Protein AF-A0A4C1Z1R2-F1 (afdb_monomer)

Nearest PDB structures (foldseek):
  5f5p-assembly1_A  TM=2.395E-01  e=1.644E+00  Homo sapiens
  5f4y-assembly1_A  TM=2.851E-01  e=2.915E+00  Homo sapiens

Radius of gyration: 26.13 Å; Cα contacts (8 Å, |Δi|>4): 127; chains: 1; bounding box: 68×62×60 Å

Solvent-accessible surface area (backbone atoms only — not comparable to full-atom values): 12259 Å² total; per-residue (Å²): 123,76,66,58,58,55,48,53,52,49,51,51,51,50,60,54,62,51,59,84,41,54,60,65,66,45,48,54,57,50,48,67,57,48,48,61,52,46,51,50,42,50,52,52,36,74,70,48,86,48,69,65,62,30,53,51,36,50,52,51,52,57,45,65,62,34,41,64,41,44,38,49,49,49,49,50,47,58,51,51,52,53,52,49,53,51,52,55,51,66,70,37,89,87,56,46,73,70,58,48,57,55,52,60,62,70,66,48,56,76,70,52,48,71,70,42,44,67,58,41,49,52,54,29,42,55,51,24,60,75,68,76,32,70,72,59,76,68,63,69,74,61,56,78,61,45,48,54,12,90,89,70,68,42,80,41,51,70,90,76,56,83,80,45,84,88,82,44,80,63,54,53,26,92,84,77,67,45,71,83,47,57,87,81,43,66,88,45,92,82,44,84,77,77,75,81,76,78,80,82,79,78,80,134

Organism: Eumeta variegata (NCBI:txid151549)

Foldseek 3Di:
DVVVVVVVVVVVVVVVVVPVCPLVVCLVVVCVVVVVVLVVLVVCLVPDPDPVSVVVSVVVNVVCLALVVLLVVLLVCVLVVLVVVLVVVCPDPPDDPVVNVVSVVVNPSVPVCVVCSVVSLVSSVVSCVVVVRDNDDDCVVVQVPQPQQLQARDSHHVVPDPDDPPPDFAQQAPQPSDGDDHVVCVPPPRDDDDDPDPPPDDDD

Mean predicted aligned error: 17.76 Å

pLDDT: mean 71.55, std 14.78, range [31.84, 92.88]

Structure (mmCIF, N/CA/C/O backbone):
data_AF-A0A4C1Z1R2-F1
#
_entry.id   AF-A0A4C1Z1R2-F1
#
loop_
_atom_site.group_PDB
_atom_site.id
_atom_site.type_symbol
_atom_site.label_atom_id
_atom_site.label_alt_id
_atom_site.label_comp_id
_atom_site.label_asym_id
_atom_site.label_entity_id
_atom_site.label_seq_id
_atom_site.pdbx_PDB_ins_code
_atom_site.Cartn_x
_atom_site.Cartn_y
_atom_site.Cartn_z
_atom_site.occupancy
_atom_site.B_iso_or_equiv
_atom_site.auth_seq_id
_atom_site.auth_comp_id
_atom_site.auth_asym_id
_atom_site.auth_atom_id
_atom_site.pdbx_PDB_model_num
ATOM 1 N N . MET A 1 1 ? 32.643 -13.400 -23.578 1.00 44.59 1 MET A N 1
ATOM 2 C CA . MET A 1 1 ? 31.828 -12.291 -23.024 1.00 44.59 1 MET A CA 1
ATOM 3 C C . MET A 1 1 ? 30.316 -12.556 -22.999 1.00 44.59 1 MET A C 1
ATOM 5 O O . MET A 1 1 ? 29.668 -12.077 -22.084 1.00 44.59 1 MET A O 1
ATOM 9 N N . GLY A 1 2 ? 29.726 -13.335 -23.919 1.00 40.53 2 GLY A N 1
ATOM 10 C CA . GLY A 1 2 ? 28.270 -13.602 -23.919 1.00 40.53 2 GLY A CA 1
ATOM 11 C C . GLY A 1 2 ? 27.737 -14.602 -22.872 1.00 40.53 2 GLY A C 1
ATOM 12 O O . GLY A 1 2 ? 26.530 -14.657 -22.644 1.00 40.53 2 GLY A O 1
ATOM 13 N N . SER A 1 3 ? 28.602 -15.385 -22.216 1.00 43.28 3 SER A N 1
ATOM 14 C CA . SER A 1 3 ? 28.212 -16.384 -21.203 1.00 43.28 3 SER A CA 1
ATOM 15 C C . SER A 1 3 ? 27.851 -15.768 -19.845 1.00 43.28 3 SER A C 1
ATOM 17 O O . SER A 1 3 ? 26.962 -16.268 -19.158 1.00 43.28 3 SER A O 1
ATOM 19 N N . ASP A 1 4 ? 28.487 -14.651 -19.490 1.00 47.81 4 ASP A N 1
ATOM 20 C CA . ASP A 1 4 ? 28.352 -13.996 -18.183 1.00 47.81 4 ASP A CA 1
ATOM 21 C C . ASP A 1 4 ? 27.034 -13.202 -18.064 1.00 47.81 4 ASP A C 1
ATOM 23 O O . ASP A 1 4 ? 26.335 -13.217 -17.052 1.00 47.81 4 ASP A O 1
ATOM 27 N N . ILE A 1 5 ? 26.583 -12.629 -19.183 1.00 46.47 5 ILE A N 1
ATOM 28 C CA . ILE A 1 5 ? 25.302 -11.915 -19.294 1.00 46.47 5 ILE A CA 1
ATOM 29 C C . ILE A 1 5 ? 24.115 -12.888 -19.164 1.00 46.47 5 ILE A C 1
ATOM 31 O O . ILE A 1 5 ? 23.111 -12.584 -18.516 1.00 46.47 5 ILE A O 1
ATOM 35 N N . GLN A 1 6 ? 24.232 -14.098 -19.725 1.00 42.25 6 GLN A N 1
ATOM 36 C CA . GLN A 1 6 ? 23.257 -15.181 -19.535 1.00 42.25 6 GLN A CA 1
ATOM 37 C C . GLN A 1 6 ? 23.215 -15.650 -18.071 1.00 42.25 6 GLN A C 1
ATOM 39 O O . GLN A 1 6 ? 22.130 -15.922 -17.553 1.00 42.25 6 GLN A O 1
ATOM 44 N N . ALA A 1 7 ? 24.362 -15.696 -17.386 1.00 44.66 7 ALA A N 1
ATOM 45 C CA . ALA A 1 7 ? 24.451 -16.056 -15.973 1.00 44.66 7 ALA A CA 1
ATOM 46 C C . ALA A 1 7 ? 23.798 -15.001 -15.067 1.00 44.66 7 ALA A C 1
ATOM 48 O O . ALA A 1 7 ? 22.981 -15.353 -14.215 1.00 44.66 7 ALA A O 1
ATOM 49 N N . HIS A 1 8 ? 24.047 -13.712 -15.310 1.00 48.91 8 HIS A N 1
ATOM 50 C CA . HIS A 1 8 ? 23.430 -12.620 -14.551 1.00 48.91 8 HIS A CA 1
ATOM 51 C C . HIS A 1 8 ? 21.905 -12.588 -14.725 1.00 48.91 8 HIS A C 1
ATOM 53 O O . HIS A 1 8 ? 21.148 -12.481 -13.757 1.00 48.91 8 HIS A O 1
ATOM 59 N N . ARG A 1 9 ? 21.429 -12.808 -15.955 1.00 42.06 9 ARG A N 1
ATOM 60 C CA . ARG A 1 9 ? 19.998 -12.911 -16.262 1.00 42.06 9 ARG A CA 1
ATOM 61 C C . ARG A 1 9 ? 19.360 -14.132 -15.589 1.00 42.06 9 ARG A C 1
ATOM 63 O O . ARG A 1 9 ? 18.257 -14.020 -15.065 1.00 42.06 9 ARG A O 1
ATOM 70 N N . ARG A 1 10 ? 20.065 -15.269 -15.513 1.00 41.09 10 ARG A N 1
ATOM 71 C CA . ARG A 1 10 ? 19.634 -16.460 -14.753 1.00 41.09 10 ARG A CA 1
ATOM 72 C C . ARG A 1 10 ? 19.636 -16.233 -13.242 1.00 41.09 10 ARG A C 1
ATOM 74 O O . ARG A 1 10 ? 18.756 -16.764 -12.580 1.00 41.09 10 ARG A O 1
ATOM 81 N N . ILE A 1 11 ? 20.568 -15.458 -12.688 1.00 52.97 11 ILE A N 1
ATOM 82 C CA . ILE A 1 11 ? 20.603 -15.108 -11.256 1.00 52.97 11 ILE A CA 1
ATOM 83 C C . ILE A 1 11 ? 19.429 -14.196 -10.900 1.00 52.97 11 ILE A C 1
ATOM 85 O O . ILE A 1 11 ? 18.767 -14.419 -9.889 1.00 52.97 11 ILE A O 1
ATOM 89 N N . ILE A 1 12 ? 19.120 -13.220 -11.754 1.00 46.75 12 ILE A N 1
ATOM 90 C CA . ILE A 1 12 ? 17.938 -12.368 -11.606 1.00 46.75 12 ILE A CA 1
ATOM 91 C C . ILE A 1 12 ? 16.677 -13.228 -11.706 1.00 46.75 12 ILE A C 1
ATOM 93 O O . ILE A 1 12 ? 15.859 -13.195 -10.797 1.00 46.75 12 ILE A O 1
ATOM 97 N N . VAL A 1 13 ? 16.557 -14.089 -12.721 1.00 44.97 13 VAL A N 1
ATOM 98 C CA . VAL A 1 13 ? 15.407 -14.998 -12.875 1.00 44.97 13 VAL A CA 1
ATOM 99 C C . VAL A 1 13 ? 15.298 -16.007 -11.720 1.00 44.97 13 VAL A C 1
ATOM 101 O O . VAL A 1 13 ? 14.190 -16.303 -11.297 1.00 44.97 13 VAL A O 1
ATOM 104 N N . LYS A 1 14 ? 16.407 -16.481 -11.133 1.00 42.62 14 LYS A N 1
ATOM 105 C CA . LYS A 1 14 ? 16.413 -17.337 -9.929 1.00 42.62 14 LYS A CA 1
ATOM 106 C C . LYS A 1 14 ? 16.042 -16.569 -8.654 1.00 42.62 14 LYS A C 1
ATOM 108 O O . LYS A 1 14 ? 15.317 -17.107 -7.824 1.00 42.62 14 LYS A O 1
ATOM 113 N N . LYS A 1 15 ? 16.455 -15.302 -8.513 1.00 49.47 15 LYS A N 1
ATOM 114 C CA . LYS A 1 15 ? 15.948 -14.391 -7.467 1.00 49.47 15 LYS A CA 1
ATOM 115 C C . LYS A 1 15 ? 14.456 -14.092 -7.658 1.00 49.47 15 LYS A C 1
ATOM 117 O O . LYS A 1 15 ? 13.739 -13.996 -6.674 1.00 49.47 15 LYS A O 1
ATOM 122 N N . PHE A 1 16 ? 13.981 -14.035 -8.903 1.00 38.88 16 PHE A N 1
ATOM 123 C CA . PHE A 1 16 ? 12.559 -13.969 -9.250 1.00 38.88 16 PHE A CA 1
ATOM 124 C C . PHE A 1 16 ? 11.828 -15.297 -9.006 1.00 38.88 16 PHE A C 1
ATOM 126 O O . PHE A 1 16 ? 10.671 -15.257 -8.623 1.00 38.88 16 PHE A O 1
ATOM 133 N N . ALA A 1 17 ? 12.470 -16.460 -9.163 1.00 37.72 17 ALA A N 1
ATOM 134 C CA . ALA A 1 17 ? 11.911 -17.774 -8.818 1.00 37.72 17 ALA A CA 1
ATOM 135 C C . ALA A 1 17 ? 11.834 -18.001 -7.296 1.00 37.72 17 ALA A C 1
ATOM 137 O O . ALA A 1 17 ? 11.016 -18.789 -6.831 1.00 37.72 17 ALA A O 1
ATOM 138 N N . LYS A 1 18 ? 12.555 -17.193 -6.503 1.00 41.75 18 LYS A N 1
ATOM 139 C CA . LYS A 1 18 ? 12.276 -16.949 -5.074 1.00 41.75 18 LYS A CA 1
ATOM 140 C C . LYS A 1 18 ? 10.963 -16.157 -4.858 1.00 41.75 18 LYS A C 1
ATOM 142 O O . LYS A 1 18 ? 10.746 -15.565 -3.812 1.00 41.75 18 LYS A O 1
ATOM 147 N N . LEU A 1 19 ? 10.057 -16.188 -5.841 1.00 39.88 19 LEU A N 1
ATOM 148 C CA . LEU A 1 19 ? 8.623 -15.905 -5.740 1.00 39.88 19 LEU A CA 1
ATOM 149 C C . LEU A 1 19 ? 7.912 -16.789 -4.704 1.00 39.88 19 LEU A C 1
ATOM 151 O O . LEU A 1 19 ? 6.821 -16.433 -4.278 1.00 39.88 19 LEU A O 1
ATOM 155 N N . ALA A 1 20 ? 8.527 -17.902 -4.287 1.00 31.84 20 ALA A N 1
ATOM 156 C CA . ALA A 1 20 ? 8.054 -18.735 -3.181 1.00 31.84 20 ALA A CA 1
ATOM 157 C C . ALA A 1 20 ? 8.095 -18.021 -1.810 1.00 31.84 20 ALA A C 1
ATOM 159 O O . ALA A 1 20 ? 7.413 -18.447 -0.890 1.00 31.84 20 ALA A O 1
ATOM 160 N N . GLY A 1 21 ? 8.853 -16.922 -1.673 1.00 45.00 21 GLY A N 1
ATOM 161 C CA . GLY A 1 21 ? 9.018 -16.173 -0.419 1.00 45.00 21 GLY A CA 1
ATOM 162 C C . GLY A 1 21 ? 8.326 -14.809 -0.393 1.00 45.00 21 GLY A C 1
ATOM 163 O O . GLY A 1 21 ? 8.751 -13.938 0.359 1.00 45.00 21 GLY A O 1
ATOM 164 N N . ARG A 1 22 ? 7.311 -14.563 -1.236 1.00 54.0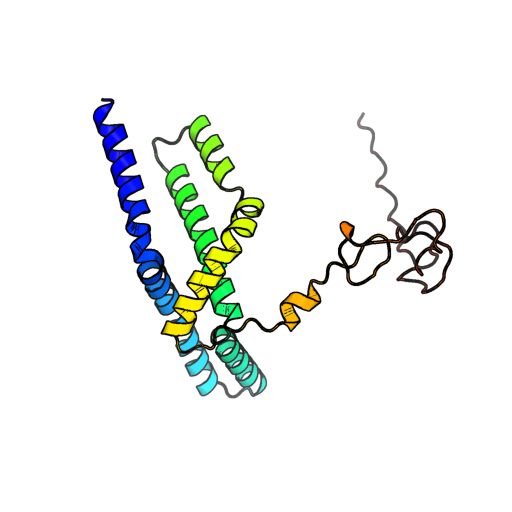0 22 ARG A N 1
ATOM 165 C CA . ARG A 1 22 ? 6.594 -13.272 -1.231 1.00 54.00 22 ARG A CA 1
ATOM 166 C C . ARG A 1 22 ? 5.938 -12.977 0.116 1.00 54.00 22 ARG A C 1
ATOM 168 O O . ARG A 1 22 ? 5.979 -11.836 0.546 1.00 54.00 22 ARG A O 1
ATOM 175 N N . VAL A 1 23 ? 5.410 -13.996 0.791 1.00 50.16 23 VAL A N 1
ATOM 176 C CA . VAL A 1 23 ? 4.837 -13.862 2.135 1.00 50.16 23 VAL A CA 1
ATOM 177 C C . VAL A 1 23 ? 5.934 -13.491 3.130 1.00 50.16 23 VAL A C 1
ATOM 179 O O . VAL A 1 23 ? 5.851 -12.448 3.748 1.00 50.16 23 VAL A O 1
ATOM 182 N N . GLU A 1 24 ? 7.034 -14.235 3.198 1.00 46.53 24 GLU A N 1
ATOM 183 C CA . GLU A 1 24 ? 8.125 -13.982 4.154 1.00 46.53 24 GLU A CA 1
ATOM 184 C C . GLU A 1 24 ? 8.841 -12.629 3.930 1.00 46.53 24 GLU A C 1
ATOM 186 O O . GLU A 1 24 ? 9.187 -11.934 4.881 1.00 46.53 24 GLU A O 1
ATOM 191 N N . PHE A 1 25 ? 9.003 -12.201 2.672 1.00 56.19 25 PHE A N 1
ATOM 192 C CA . PHE A 1 25 ? 9.647 -10.930 2.311 1.00 56.19 25 PHE A CA 1
ATOM 193 C C . PHE A 1 25 ? 8.734 -9.701 2.449 1.00 56.19 25 PHE A C 1
ATOM 195 O O . PHE A 1 25 ? 9.243 -8.586 2.524 1.00 56.19 25 PHE A O 1
ATOM 202 N N . LEU A 1 26 ? 7.410 -9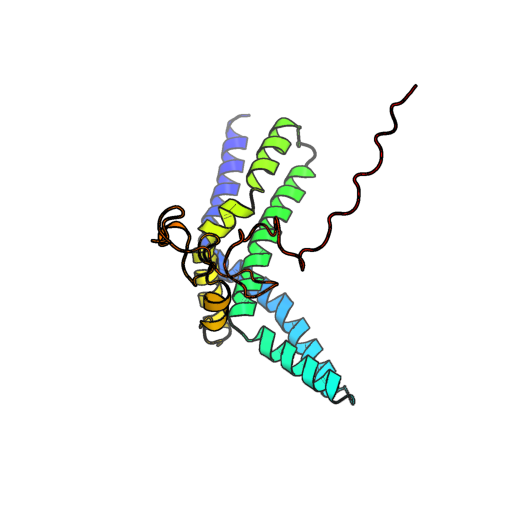.882 2.463 1.00 57.25 26 LEU A N 1
ATOM 203 C CA . LEU A 1 26 ? 6.435 -8.807 2.683 1.00 57.25 26 LEU A CA 1
ATOM 204 C C . LEU A 1 26 ? 5.984 -8.743 4.137 1.00 57.25 26 LEU A C 1
ATOM 206 O O . LEU A 1 26 ? 5.913 -7.653 4.686 1.00 57.25 26 LEU A O 1
ATOM 210 N N . VAL A 1 27 ? 5.732 -9.894 4.763 1.00 57.62 27 VAL A N 1
ATOM 211 C CA . VAL A 1 27 ? 5.294 -10.019 6.158 1.00 57.62 27 VAL A CA 1
ATOM 212 C C . VAL A 1 27 ? 6.334 -9.419 7.090 1.00 57.62 27 VAL A C 1
ATOM 214 O O . VAL A 1 27 ? 5.972 -8.577 7.898 1.00 57.62 27 VAL A O 1
ATOM 217 N N . LEU A 1 28 ? 7.621 -9.764 6.953 1.00 55.12 28 LEU A N 1
ATOM 218 C CA . LEU A 1 28 ? 8.653 -9.260 7.867 1.00 55.12 28 LEU A CA 1
ATOM 219 C C . LEU A 1 28 ? 8.791 -7.725 7.830 1.00 55.12 28 LEU A C 1
ATOM 221 O O . LEU A 1 28 ? 8.732 -7.117 8.895 1.00 55.12 28 LEU A O 1
ATOM 225 N N . PRO A 1 29 ? 8.920 -7.056 6.666 1.00 60.50 29 PRO A N 1
ATOM 226 C CA . PRO A 1 29 ? 8.988 -5.596 6.622 1.00 60.50 29 PRO A CA 1
ATOM 227 C C . PRO A 1 29 ? 7.662 -4.915 6.943 1.00 60.50 29 PRO A C 1
ATOM 229 O O . PRO A 1 29 ? 7.677 -3.859 7.560 1.00 60.50 29 PRO A O 1
ATOM 232 N N . LEU A 1 30 ? 6.528 -5.490 6.529 1.00 60.25 30 LEU A N 1
ATOM 233 C CA . LEU A 1 30 ? 5.214 -4.926 6.821 1.00 60.25 30 LEU A CA 1
ATOM 234 C C . LEU A 1 30 ? 4.965 -4.910 8.326 1.00 60.25 30 LEU A C 1
ATOM 236 O O . LEU A 1 30 ? 4.703 -3.848 8.875 1.00 60.25 30 LEU A O 1
ATOM 240 N N . PHE A 1 31 ? 5.144 -6.058 8.983 1.00 62.47 31 PHE A N 1
ATOM 241 C CA . PHE A 1 31 ? 4.994 -6.202 10.426 1.00 62.47 31 PHE A CA 1
ATOM 242 C C . PHE A 1 31 ? 6.015 -5.331 11.167 1.00 62.47 31 PHE A C 1
ATOM 244 O O . PHE A 1 31 ? 5.632 -4.567 12.041 1.00 62.47 31 PHE A O 1
ATOM 251 N N . ALA A 1 32 ? 7.287 -5.327 10.746 1.00 58.28 32 ALA A N 1
ATOM 252 C CA . ALA A 1 32 ? 8.321 -4.482 11.349 1.00 58.28 32 ALA A CA 1
ATOM 253 C C . ALA A 1 32 ? 8.091 -2.966 11.180 1.00 58.28 32 ALA A C 1
ATOM 255 O O . ALA A 1 32 ? 8.672 -2.189 11.930 1.00 58.28 32 ALA A O 1
ATOM 256 N N . LEU A 1 33 ? 7.284 -2.525 10.208 1.00 59.50 33 LEU A N 1
ATOM 257 C CA . LEU A 1 33 ? 6.911 -1.116 10.035 1.00 59.50 33 LEU A CA 1
ATOM 258 C C . LEU A 1 33 ? 5.610 -0.767 10.759 1.00 59.50 33 LEU A C 1
ATOM 260 O O . LEU A 1 33 ? 5.489 0.341 11.274 1.00 59.50 33 LEU A O 1
ATOM 264 N N . THR A 1 34 ? 4.638 -1.679 10.805 1.00 69.75 34 THR A N 1
ATOM 265 C CA . THR A 1 34 ? 3.330 -1.400 11.406 1.00 69.75 34 THR A CA 1
ATOM 266 C C . THR A 1 34 ? 3.306 -1.630 12.910 1.00 69.75 34 THR A C 1
ATOM 268 O O . THR A 1 34 ? 2.591 -0.904 13.593 1.00 69.75 34 THR A O 1
ATOM 271 N N . THR A 1 35 ? 4.086 -2.573 13.456 1.00 76.69 35 THR A N 1
ATOM 272 C CA . THR A 1 35 ? 4.102 -2.814 14.908 1.00 76.69 35 THR A CA 1
ATOM 273 C C . THR A 1 35 ? 4.696 -1.657 15.704 1.00 76.69 35 THR A C 1
ATOM 275 O O . THR A 1 35 ? 4.018 -1.212 16.623 1.00 76.69 35 THR A O 1
ATOM 278 N N . PRO A 1 36 ? 5.847 -1.045 15.346 1.00 82.50 36 PRO A N 1
ATOM 279 C CA . PRO A 1 36 ? 6.384 0.051 16.151 1.00 82.50 36 PRO A CA 1
ATOM 280 C C . PRO A 1 36 ? 5.495 1.292 16.078 1.00 82.50 36 PRO A C 1
ATOM 282 O O . PRO A 1 36 ? 5.400 2.044 17.041 1.00 82.50 36 PRO A O 1
ATOM 285 N N . VAL A 1 37 ? 4.826 1.502 14.938 1.00 84.62 37 VAL A N 1
ATOM 286 C CA . VAL A 1 37 ? 3.847 2.581 14.775 1.00 84.62 37 VAL A CA 1
ATOM 287 C C . VAL A 1 37 ? 2.618 2.312 15.640 1.00 84.62 37 VAL A C 1
ATOM 289 O O . VAL A 1 37 ? 2.167 3.220 16.327 1.00 84.62 37 VAL A O 1
ATOM 292 N N . ARG A 1 38 ? 2.101 1.078 15.664 1.00 86.19 38 ARG A N 1
ATOM 293 C CA . ARG A 1 38 ? 0.980 0.683 16.532 1.00 86.19 38 ARG A CA 1
ATOM 294 C C . ARG A 1 38 ? 1.316 0.858 18.002 1.00 86.19 38 ARG A C 1
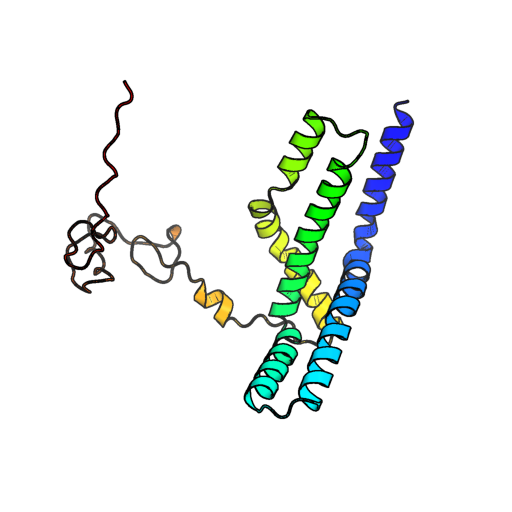ATOM 296 O O . ARG A 1 38 ? 0.535 1.472 18.719 1.00 86.19 38 ARG A O 1
ATOM 303 N N . ASP A 1 39 ? 2.479 0.383 18.418 1.00 87.75 39 ASP A N 1
ATOM 304 C CA . ASP A 1 39 ? 2.918 0.450 19.808 1.00 87.75 39 ASP A CA 1
ATOM 305 C C . ASP A 1 39 ? 3.157 1.906 20.231 1.00 87.75 39 ASP A C 1
ATOM 307 O O . ASP A 1 39 ? 2.724 2.319 21.302 1.00 87.75 39 ASP A O 1
ATOM 311 N N . ALA A 1 40 ? 3.752 2.731 19.361 1.00 90.44 40 ALA A N 1
ATOM 312 C CA . ALA A 1 40 ? 3.910 4.161 19.619 1.00 90.44 40 ALA A CA 1
ATOM 313 C C . ALA A 1 40 ? 2.561 4.895 19.717 1.00 90.44 40 ALA A C 1
ATOM 315 O O . ALA A 1 40 ? 2.396 5.743 20.592 1.00 90.44 40 ALA A O 1
ATOM 316 N N . LEU A 1 41 ? 1.593 4.568 18.851 1.00 88.69 41 LEU A N 1
ATOM 317 C CA . LEU A 1 41 ? 0.236 5.120 18.928 1.00 88.69 41 LEU A CA 1
ATOM 318 C C . LEU A 1 41 ? -0.472 4.692 20.217 1.00 88.69 41 LEU A C 1
ATOM 320 O O . LEU A 1 41 ? -1.195 5.493 20.804 1.00 88.69 41 LEU A O 1
ATOM 324 N N . GLN A 1 42 ? -0.257 3.453 20.657 1.00 91.19 42 GLN A N 1
ATOM 325 C CA . GLN A 1 42 ? -0.854 2.920 21.873 1.00 91.19 42 GLN A CA 1
ATOM 326 C C . GLN A 1 42 ? -0.255 3.570 23.128 1.00 91.19 42 GLN A C 1
ATOM 328 O O . GLN A 1 42 ? -1.007 4.028 23.981 1.00 91.19 42 GLN A O 1
ATOM 333 N N . ASN A 1 43 ? 1.067 3.745 23.184 1.00 92.88 43 ASN A N 1
ATOM 334 C CA . ASN A 1 43 ? 1.721 4.495 24.260 1.00 92.88 43 ASN A CA 1
ATOM 335 C C . ASN A 1 43 ? 1.234 5.953 24.308 1.00 92.88 43 ASN A C 1
ATOM 337 O O . ASN A 1 43 ? 0.893 6.466 25.368 1.00 92.88 43 ASN A O 1
ATOM 341 N N . LEU A 1 44 ? 1.125 6.615 23.150 1.00 92.44 44 LEU A N 1
ATOM 342 C CA . LEU A 1 44 ? 0.622 7.989 23.080 1.00 92.44 44 LEU A CA 1
ATOM 343 C C . LEU A 1 44 ? -0.848 8.091 23.521 1.00 92.44 44 LEU A C 1
ATOM 345 O O . LEU A 1 44 ? -1.256 9.104 24.086 1.00 92.44 44 LEU A O 1
ATOM 349 N N . HIS A 1 45 ? -1.643 7.049 23.268 1.00 91.38 45 HIS A N 1
ATOM 350 C CA . HIS A 1 45 ? -3.019 6.963 23.744 1.00 91.38 45 HIS A CA 1
ATOM 351 C C . HIS A 1 45 ? -3.093 6.830 25.274 1.00 91.38 45 HIS A C 1
ATOM 353 O O . HIS A 1 45 ? -3.962 7.439 25.890 1.00 91.38 45 HIS A O 1
ATOM 359 N N . GLU A 1 46 ? -2.183 6.074 25.889 1.00 90.88 46 GLU A N 1
ATOM 360 C CA . GLU A 1 46 ? -2.117 5.916 27.348 1.00 90.88 46 GLU A CA 1
ATOM 361 C C . GLU A 1 46 ? -1.613 7.185 28.059 1.00 90.88 46 GLU A C 1
ATOM 363 O O . GLU A 1 46 ? -2.027 7.473 29.181 1.00 90.88 46 GLU A O 1
ATOM 368 N N . GLU A 1 47 ? -0.750 7.966 27.407 1.00 92.56 47 GLU A N 1
ATOM 369 C CA . GLU A 1 47 ? -0.156 9.186 27.971 1.00 92.56 47 GLU A CA 1
ATOM 370 C C . GLU A 1 47 ? -0.998 10.455 27.754 1.00 92.56 47 GLU A C 1
ATOM 372 O O . GLU A 1 47 ? -0.792 11.469 28.433 1.00 92.56 47 GLU A O 1
ATOM 377 N N . THR A 1 48 ? -1.927 10.449 26.795 1.00 91.06 48 THR A N 1
ATOM 378 C CA . THR A 1 48 ? -2.686 11.656 26.455 1.00 91.06 48 THR A CA 1
ATOM 379 C C . THR A 1 48 ? -3.811 11.937 27.453 1.00 91.06 48 THR A C 1
ATOM 381 O O . THR A 1 48 ? -4.611 11.074 27.801 1.00 91.06 48 THR A O 1
ATOM 384 N N . ASN A 1 49 ? -3.916 13.201 27.873 1.00 87.94 49 ASN A N 1
ATOM 385 C CA . ASN A 1 49 ? -5.024 13.696 28.698 1.00 87.94 49 ASN A CA 1
ATOM 386 C C . ASN A 1 49 ? -6.135 14.359 27.861 1.00 87.94 49 ASN A C 1
ATOM 388 O O . ASN A 1 49 ? -7.174 14.741 28.399 1.00 87.94 49 ASN A O 1
ATOM 392 N N . ASP A 1 50 ? -5.920 14.529 26.552 1.00 91.81 50 ASP A N 1
ATOM 393 C CA . ASP A 1 50 ? -6.916 15.091 25.641 1.00 91.81 50 ASP A CA 1
ATOM 394 C C . ASP A 1 50 ? -7.832 13.983 25.115 1.00 91.81 50 ASP A C 1
ATOM 396 O O . ASP A 1 50 ? -7.415 13.115 24.347 1.00 91.81 50 ASP A O 1
ATOM 400 N N . SER A 1 51 ? -9.105 14.048 25.505 1.00 87.94 51 SER A N 1
ATOM 401 C CA . SER A 1 51 ? -10.141 13.104 25.079 1.00 87.94 51 SER A CA 1
ATOM 402 C C . SER A 1 51 ? -10.318 13.014 23.558 1.00 87.94 51 SER A C 1
ATOM 404 O O . SER A 1 51 ? -10.631 11.936 23.052 1.00 87.94 51 SER A O 1
ATOM 406 N N . VAL A 1 52 ? -10.092 14.108 22.819 1.00 89.44 52 VAL A N 1
ATOM 407 C CA . VAL A 1 52 ? -10.215 14.120 21.355 1.00 89.44 52 VAL A CA 1
ATOM 408 C C . VAL A 1 52 ? -9.037 13.371 20.748 1.00 89.44 52 VAL A C 1
ATOM 410 O O . VAL A 1 52 ? -9.244 12.396 20.026 1.00 89.44 52 VAL A O 1
ATOM 413 N N . ALA A 1 53 ? -7.812 13.735 21.134 1.00 84.75 53 ALA A N 1
ATOM 414 C CA . ALA A 1 53 ? -6.606 13.041 20.694 1.00 84.75 53 ALA A CA 1
ATOM 415 C C . ALA A 1 53 ? -6.630 11.548 21.068 1.00 84.75 53 ALA A C 1
ATOM 417 O O . ALA A 1 53 ? -6.254 10.703 20.259 1.00 84.75 53 ALA A O 1
ATOM 418 N N . ALA A 1 54 ? -7.127 11.201 22.259 1.00 84.25 54 ALA A N 1
ATOM 419 C CA . ALA A 1 54 ? -7.290 9.814 22.688 1.00 84.25 54 ALA A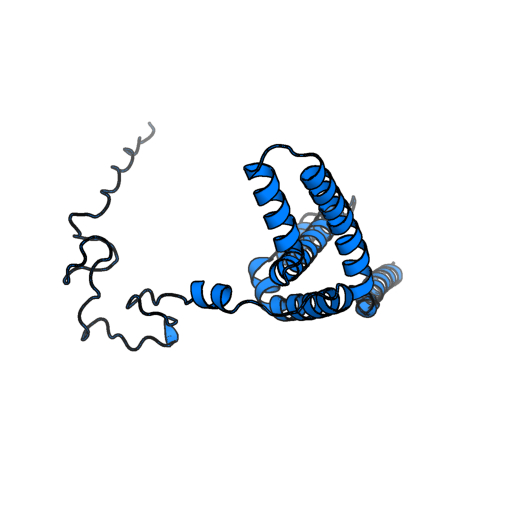 CA 1
ATOM 420 C C . ALA A 1 54 ? -8.221 9.033 21.748 1.00 84.25 54 ALA A C 1
ATOM 422 O O . ALA A 1 54 ? -7.894 7.914 21.347 1.00 84.25 54 ALA A O 1
ATOM 423 N N . SER A 1 55 ? -9.359 9.632 21.377 1.00 88.06 55 SER A N 1
ATOM 424 C CA . SER A 1 55 ? -10.317 9.020 20.453 1.00 88.06 55 SER A CA 1
ATOM 425 C C . SER A 1 55 ? -9.753 8.868 19.036 1.00 88.06 55 SER A C 1
ATOM 427 O O . SER A 1 55 ? -9.934 7.819 18.415 1.00 88.06 55 SER A O 1
ATOM 429 N N . ASP A 1 56 ? -8.987 9.854 18.562 1.00 86.31 56 ASP A N 1
ATOM 430 C CA . ASP A 1 56 ? -8.333 9.815 17.254 1.00 86.31 56 ASP A CA 1
ATOM 431 C C . ASP A 1 56 ? -7.277 8.704 17.196 1.00 86.31 56 ASP A C 1
ATOM 433 O O . ASP A 1 56 ? -7.260 7.918 16.246 1.00 86.31 56 ASP A O 1
ATOM 437 N N . LEU A 1 57 ? -6.439 8.574 18.229 1.00 88.19 57 LEU A N 1
ATOM 438 C CA . LEU A 1 57 ? -5.413 7.530 18.317 1.00 88.19 57 LEU A CA 1
ATOM 439 C C . LEU A 1 57 ? -6.023 6.126 18.337 1.00 88.19 57 LEU A C 1
ATOM 441 O O . LEU A 1 57 ? -5.570 5.259 17.589 1.00 88.19 57 LEU A O 1
ATOM 445 N N . LEU A 1 58 ? -7.092 5.913 19.113 1.00 86.19 58 LEU A N 1
ATOM 446 C CA . LEU A 1 58 ? -7.832 4.648 19.092 1.00 86.19 58 LEU A CA 1
ATOM 447 C C . LEU A 1 58 ? -8.400 4.350 17.706 1.00 86.19 58 LEU A C 1
ATOM 449 O O . LEU A 1 58 ? -8.283 3.221 17.233 1.00 86.19 58 LEU A O 1
ATOM 453 N N . SER A 1 59 ? -8.973 5.351 17.033 1.00 88.31 59 SER A N 1
ATOM 454 C CA . SER A 1 59 ? -9.506 5.172 15.681 1.00 88.31 59 SER A CA 1
ATOM 455 C C . SER A 1 59 ? -8.411 4.786 14.677 1.00 88.31 59 SER A C 1
ATOM 457 O O . SER A 1 59 ? -8.631 3.942 13.809 1.00 88.31 59 SER A O 1
ATOM 459 N N . LEU A 1 60 ? -7.203 5.347 14.811 1.00 87.94 60 LEU A N 1
ATOM 460 C CA . LEU A 1 60 ? -6.050 5.009 13.978 1.00 87.94 60 LEU A CA 1
ATOM 461 C C . LEU A 1 60 ? -5.575 3.578 14.232 1.00 87.94 60 LEU A C 1
ATOM 463 O O . LEU A 1 60 ? -5.372 2.838 13.272 1.00 87.94 60 LEU A O 1
ATOM 467 N N . ILE A 1 61 ? -5.457 3.171 15.499 1.00 86.00 61 ILE A N 1
ATOM 468 C CA . ILE A 1 61 ? -5.097 1.796 15.874 1.00 86.00 61 ILE A CA 1
ATOM 469 C C . ILE A 1 61 ? -6.116 0.810 15.290 1.00 86.00 61 ILE A C 1
ATOM 471 O O . ILE A 1 61 ? -5.733 -0.121 14.583 1.00 86.00 61 ILE A O 1
ATOM 475 N N . GLN A 1 62 ? -7.412 1.070 15.487 1.00 86.25 62 GLN A N 1
ATOM 476 C CA . GLN A 1 62 ? -8.494 0.245 14.942 1.00 86.25 62 GLN A CA 1
ATOM 477 C C . GLN A 1 62 ? -8.463 0.174 13.412 1.00 86.25 62 GLN A C 1
ATOM 479 O O . GLN A 1 62 ? -8.731 -0.884 12.843 1.00 86.25 62 GLN A O 1
ATOM 484 N N . ASN A 1 63 ? -8.125 1.280 12.739 1.00 85.81 63 ASN A N 1
ATOM 485 C CA . ASN A 1 63 ? -7.975 1.324 11.286 1.00 85.81 63 ASN A CA 1
ATOM 486 C C . ASN A 1 63 ? -6.811 0.455 10.795 1.00 85.81 63 ASN A C 1
ATOM 488 O O . ASN A 1 63 ? -6.951 -0.199 9.763 1.00 85.81 63 ASN A O 1
ATOM 492 N N . MET A 1 64 ? -5.684 0.414 11.513 1.00 84.38 64 MET A N 1
ATOM 493 C CA . MET A 1 64 ? -4.544 -0.434 11.137 1.00 84.38 64 MET A CA 1
ATOM 494 C C . MET A 1 64 ? -4.840 -1.934 11.258 1.00 84.38 64 MET A C 1
ATOM 496 O O . MET A 1 64 ? -4.209 -2.739 10.576 1.00 84.38 64 MET A O 1
ATOM 500 N N . GLU A 1 65 ? -5.818 -2.300 12.084 1.00 82.75 65 GLU A N 1
ATOM 501 C CA . GLU A 1 65 ? -6.305 -3.673 12.256 1.00 82.75 65 GLU A CA 1
ATOM 502 C C . GLU A 1 65 ? -7.387 -4.057 11.230 1.00 82.75 65 GLU A C 1
ATOM 504 O O . GLU A 1 65 ? -7.873 -5.187 11.227 1.00 82.75 65 GLU A O 1
ATOM 509 N N . GLN A 1 66 ? -7.772 -3.146 10.327 1.00 85.94 66 GLN A N 1
ATOM 510 C CA . GLN A 1 66 ? -8.725 -3.449 9.259 1.00 85.94 66 GLN A CA 1
ATOM 511 C C . GLN A 1 66 ? -8.050 -4.106 8.052 1.00 85.94 66 GLN A C 1
ATOM 513 O O . GLN A 1 66 ? -6.929 -3.774 7.655 1.00 85.94 66 GLN A O 1
ATOM 518 N N . PHE A 1 67 ? -8.788 -4.987 7.375 1.00 85.31 67 PHE A N 1
ATOM 519 C CA . PHE A 1 67 ? -8.306 -5.655 6.168 1.00 85.31 67 PHE A CA 1
ATOM 520 C C . PHE A 1 67 ? -7.989 -4.669 5.031 1.00 85.31 67 PHE A C 1
ATOM 522 O O . PHE A 1 67 ? -7.016 -4.851 4.294 1.00 85.31 67 PHE A O 1
ATOM 529 N N . GLU A 1 68 ? -8.764 -3.591 4.902 1.00 87.00 68 GLU A N 1
ATOM 530 C CA . GLU A 1 68 ? -8.551 -2.536 3.908 1.00 87.00 68 GLU A CA 1
ATOM 531 C C . GLU A 1 68 ? -7.186 -1.853 4.068 1.00 87.00 68 GLU A C 1
ATOM 533 O O . GLU A 1 68 ? -6.537 -1.506 3.071 1.00 87.00 68 GLU A O 1
ATOM 538 N N . PHE A 1 69 ? -6.720 -1.696 5.310 1.00 86.00 69 PHE A N 1
ATOM 539 C CA . PHE A 1 69 ? -5.403 -1.141 5.597 1.00 86.00 69 PHE A CA 1
ATOM 540 C C . PHE A 1 69 ? -4.301 -2.082 5.108 1.00 86.00 69 PHE A C 1
ATOM 542 O O . PHE A 1 69 ? -3.406 -1.649 4.381 1.00 86.00 69 PHE A O 1
ATOM 549 N N . ILE A 1 70 ? -4.421 -3.385 5.383 1.00 83.94 70 ILE A N 1
ATOM 550 C CA . ILE A 1 70 ? -3.478 -4.405 4.898 1.00 83.94 70 ILE A CA 1
ATOM 551 C C . ILE A 1 70 ? -3.403 -4.385 3.368 1.00 83.94 70 ILE A C 1
ATOM 553 O O . ILE A 1 70 ? -2.313 -4.306 2.800 1.00 83.94 70 ILE A O 1
ATOM 557 N N . VAL A 1 71 ? -4.551 -4.395 2.682 1.00 85.19 71 VAL A N 1
ATOM 558 C CA . VAL A 1 71 ? -4.608 -4.314 1.211 1.00 85.19 71 VAL A CA 1
ATOM 559 C C . VAL A 1 71 ? -3.896 -3.060 0.705 1.00 85.19 71 VAL A C 1
ATOM 561 O O . VAL A 1 71 ? -3.140 -3.125 -0.267 1.00 85.19 71 VAL A O 1
ATOM 564 N N . THR A 1 72 ? -4.108 -1.928 1.376 1.00 84.56 72 THR A N 1
ATOM 565 C CA . THR A 1 72 ? -3.490 -0.648 1.026 1.00 84.56 72 THR A CA 1
ATOM 566 C C . THR A 1 72 ? -1.975 -0.684 1.206 1.00 84.56 72 THR A C 1
ATOM 568 O O . THR A 1 72 ? -1.257 -0.233 0.315 1.00 84.56 72 THR A O 1
ATOM 571 N N . ILE A 1 73 ? -1.450 -1.258 2.290 1.00 81.75 73 ILE A N 1
ATOM 572 C CA . ILE A 1 73 ? 0.004 -1.325 2.459 1.00 81.75 73 ILE A CA 1
ATOM 573 C C . ILE A 1 73 ? 0.645 -2.312 1.479 1.00 81.75 73 ILE A C 1
ATOM 575 O O . ILE A 1 73 ? 1.671 -1.982 0.886 1.00 81.75 73 ILE A O 1
ATOM 579 N N . VAL A 1 74 ? 0.036 -3.474 1.228 1.00 81.94 74 VAL A N 1
ATOM 580 C CA . VAL A 1 74 ? 0.535 -4.414 0.205 1.00 81.94 74 VAL A CA 1
ATOM 581 C C . VAL A 1 74 ? 0.584 -3.726 -1.165 1.00 81.94 74 VAL A C 1
ATOM 583 O O . VAL A 1 74 ? 1.575 -3.837 -1.887 1.00 81.94 74 VAL A O 1
ATOM 586 N N . ALA A 1 75 ? -0.443 -2.936 -1.495 1.00 82.44 75 ALA A N 1
ATOM 587 C CA . ALA A 1 75 ? -0.480 -2.122 -2.705 1.00 82.44 75 ALA A CA 1
ATOM 588 C C . ALA A 1 75 ? 0.675 -1.120 -2.790 1.00 82.44 75 ALA A C 1
ATOM 590 O O . ALA A 1 75 ? 1.361 -1.034 -3.813 1.00 82.44 75 ALA A O 1
ATOM 591 N N . TRP A 1 76 ? 0.883 -0.355 -1.718 1.00 82.50 76 TRP A N 1
ATOM 592 C CA . TRP A 1 76 ? 1.942 0.643 -1.648 1.00 82.50 76 TRP A CA 1
ATOM 593 C C . TRP A 1 76 ? 3.324 0.017 -1.730 1.00 82.50 76 TRP A C 1
ATOM 595 O O . TRP A 1 76 ? 4.170 0.525 -2.467 1.00 82.50 76 TRP A O 1
ATOM 605 N N . TYR A 1 77 ? 3.543 -1.099 -1.038 1.00 79.94 77 TYR A N 1
ATOM 606 C CA . TYR A 1 77 ? 4.801 -1.821 -1.094 1.00 79.94 77 TYR A CA 1
ATOM 607 C C . TYR A 1 77 ? 5.121 -2.263 -2.521 1.00 79.94 77 TYR A C 1
ATOM 609 O O . TYR A 1 77 ? 6.220 -1.999 -3.003 1.00 79.94 77 TYR A O 1
ATOM 617 N N . ASP A 1 78 ? 4.171 -2.886 -3.225 1.00 77.38 78 ASP A N 1
ATOM 618 C CA . ASP A 1 78 ? 4.379 -3.350 -4.600 1.00 77.38 78 ASP A CA 1
ATOM 619 C C . ASP A 1 78 ? 4.815 -2.201 -5.521 1.00 77.38 78 ASP A C 1
ATOM 621 O O . ASP A 1 78 ? 5.721 -2.354 -6.346 1.00 77.38 78 ASP A O 1
ATOM 625 N N . ILE A 1 79 ? 4.197 -1.026 -5.364 1.00 78.62 79 ILE A N 1
ATOM 626 C CA . ILE A 1 79 ? 4.539 0.176 -6.130 1.00 78.62 79 ILE A CA 1
ATOM 627 C C . ILE A 1 79 ? 5.939 0.668 -5.755 1.00 78.62 79 ILE A C 1
ATOM 629 O O . ILE A 1 79 ? 6.778 0.855 -6.640 1.00 78.62 79 ILE A O 1
ATOM 633 N N . LEU A 1 80 ? 6.205 0.861 -4.463 1.00 79.00 80 LEU A N 1
ATOM 634 C CA . LEU A 1 80 ? 7.483 1.367 -3.962 1.00 79.00 80 LEU A CA 1
ATOM 635 C C . LEU A 1 80 ? 8.638 0.436 -4.320 1.00 79.00 80 LEU A C 1
ATOM 637 O O . LEU A 1 80 ? 9.710 0.902 -4.695 1.00 79.00 80 LEU A O 1
ATOM 641 N N . PHE A 1 81 ? 8.417 -0.873 -4.280 1.00 78.25 81 PHE A N 1
ATOM 642 C CA . PHE A 1 81 ? 9.401 -1.868 -4.670 1.00 78.25 81 PHE A CA 1
ATOM 643 C C . PHE A 1 81 ? 9.782 -1.734 -6.147 1.00 78.25 81 PHE A C 1
ATOM 645 O O . PHE A 1 81 ? 10.969 -1.705 -6.479 1.00 78.25 81 PHE A O 1
ATOM 652 N N . GLN A 1 82 ? 8.797 -1.582 -7.038 1.00 75.06 82 GLN A N 1
ATOM 653 C CA . GLN A 1 82 ? 9.064 -1.345 -8.460 1.00 75.06 82 GLN A CA 1
ATOM 654 C C . GLN A 1 82 ? 9.791 -0.018 -8.690 1.00 75.06 82 GLN A C 1
ATOM 656 O O . GLN A 1 82 ? 10.769 0.022 -9.437 1.00 75.06 82 GLN A O 1
ATOM 661 N N . VAL A 1 83 ? 9.362 1.053 -8.017 1.00 78.50 83 VAL A N 1
ATOM 662 C CA . VAL A 1 83 ? 10.029 2.362 -8.088 1.00 78.50 83 VAL A CA 1
ATOM 663 C C . VAL A 1 83 ? 11.479 2.257 -7.615 1.00 78.50 83 VAL A C 1
ATOM 665 O O . VAL A 1 83 ? 12.375 2.749 -8.292 1.00 78.50 83 VAL A O 1
ATOM 668 N N . ASN A 1 84 ? 11.734 1.554 -6.514 1.00 81.19 84 ASN A N 1
ATOM 669 C CA . ASN A 1 84 ? 13.071 1.339 -5.970 1.00 81.19 84 ASN A CA 1
ATOM 670 C C . ASN A 1 84 ? 13.971 0.550 -6.934 1.00 81.19 84 ASN A C 1
ATOM 672 O O . ASN A 1 84 ? 15.123 0.927 -7.136 1.00 81.19 84 ASN A O 1
ATOM 676 N N . ILE A 1 85 ? 13.455 -0.510 -7.574 1.00 78.06 85 ILE A N 1
ATOM 677 C CA . ILE A 1 85 ? 14.205 -1.255 -8.601 1.00 78.06 85 ILE A CA 1
ATOM 678 C C . ILE A 1 85 ? 14.620 -0.323 -9.734 1.00 78.06 85 ILE A C 1
ATOM 680 O O . ILE A 1 85 ? 15.791 -0.311 -10.116 1.00 78.06 85 ILE A O 1
ATOM 684 N N . VAL A 1 86 ? 13.679 0.456 -10.269 1.00 77.75 86 VAL A N 1
ATOM 685 C CA . VAL A 1 86 ? 13.990 1.336 -11.397 1.00 77.75 86 VAL A CA 1
ATOM 686 C C . VAL A 1 86 ? 14.911 2.476 -10.972 1.00 77.75 86 VAL A C 1
ATOM 688 O O . VAL A 1 86 ? 15.853 2.773 -11.697 1.00 77.75 86 VAL A O 1
ATOM 691 N N . SER A 1 87 ? 14.733 3.040 -9.776 1.00 85.12 87 SER A N 1
ATOM 692 C CA . SER A 1 87 ? 15.626 4.063 -9.221 1.00 85.12 87 SER A CA 1
ATOM 693 C C . SER A 1 87 ? 17.063 3.557 -9.107 1.00 85.12 87 SER A C 1
ATOM 695 O O . SER A 1 87 ? 17.986 4.226 -9.562 1.00 85.12 87 SER A O 1
ATOM 697 N N . LYS A 1 88 ? 17.263 2.355 -8.550 1.00 81.75 88 LYS A N 1
ATOM 698 C CA . LYS A 1 88 ? 18.594 1.741 -8.441 1.00 81.75 88 LYS A CA 1
ATOM 699 C C . LYS A 1 88 ? 19.196 1.435 -9.807 1.00 81.75 88 LYS A C 1
ATOM 701 O O . LYS A 1 88 ? 20.387 1.645 -10.001 1.00 81.75 88 LYS A O 1
ATOM 706 N N . ALA A 1 89 ? 18.385 0.963 -10.754 1.00 82.50 89 ALA A N 1
ATOM 707 C CA . ALA A 1 89 ? 18.843 0.739 -12.118 1.00 82.50 89 ALA A CA 1
ATOM 708 C C . ALA A 1 89 ? 19.301 2.056 -12.761 1.00 82.50 89 ALA A C 1
ATOM 710 O O . ALA A 1 89 ? 20.397 2.108 -13.304 1.00 82.50 89 ALA A O 1
ATOM 711 N N . MET A 1 90 ? 18.507 3.126 -12.653 1.00 82.19 90 MET A N 1
ATOM 712 C CA . MET A 1 90 ? 18.820 4.442 -13.226 1.00 82.19 90 MET A CA 1
ATOM 713 C C . MET A 1 90 ? 20.090 5.078 -12.655 1.00 82.19 90 MET A C 1
ATOM 715 O O . MET A 1 90 ? 20.743 5.839 -13.356 1.00 82.19 90 MET A O 1
ATOM 719 N N . GLN A 1 91 ? 20.440 4.770 -11.407 1.00 87.69 91 GLN A N 1
ATOM 720 C CA . GLN A 1 91 ? 21.652 5.264 -10.745 1.00 87.69 91 GLN A CA 1
ATOM 721 C C . GLN A 1 91 ? 22.904 4.427 -11.061 1.00 87.69 91 GLN A C 1
ATOM 723 O O . GLN A 1 91 ? 23.984 4.733 -10.562 1.00 87.69 91 GLN A O 1
ATOM 728 N N . SER A 1 92 ? 22.785 3.357 -11.854 1.00 91.25 92 SER A N 1
ATOM 729 C CA . SER A 1 92 ? 23.930 2.541 -12.258 1.00 91.25 92 SER A CA 1
ATOM 730 C C . SER A 1 92 ? 24.852 3.310 -13.202 1.00 91.25 92 SER A C 1
ATOM 732 O O . SER A 1 92 ? 24.390 3.954 -14.139 1.00 91.25 92 SER A O 1
ATOM 734 N N . GLU A 1 93 ? 26.162 3.155 -13.019 1.00 89.12 93 GLU A N 1
ATOM 735 C CA . GLU A 1 93 ? 27.184 3.695 -13.925 1.00 89.12 93 GLU A CA 1
ATOM 736 C C . GLU A 1 93 ? 27.023 3.195 -15.373 1.00 89.12 93 GLU A C 1
ATOM 738 O O . GLU A 1 93 ? 27.342 3.907 -16.318 1.00 89.12 93 GLU A O 1
ATOM 743 N N . MET A 1 94 ? 26.461 1.994 -15.566 1.00 84.56 94 MET A N 1
ATOM 744 C CA . MET A 1 94 ? 26.209 1.417 -16.894 1.00 84.56 94 MET A CA 1
ATOM 745 C C . MET A 1 94 ? 24.889 1.890 -17.530 1.00 84.56 94 MET A C 1
ATOM 747 O O . MET A 1 94 ? 24.465 1.339 -18.548 1.00 84.56 94 MET A O 1
ATOM 751 N N . MET A 1 95 ? 24.185 2.846 -16.917 1.00 91.88 95 MET A N 1
ATOM 752 C CA . MET A 1 95 ? 22.911 3.336 -17.436 1.00 91.88 95 MET A CA 1
ATOM 753 C C . MET A 1 95 ? 23.121 4.188 -18.692 1.00 91.88 95 MET A C 1
ATOM 755 O O . MET A 1 95 ? 23.832 5.189 -18.668 1.00 91.88 95 MET A O 1
ATOM 759 N N . ASP A 1 96 ? 22.435 3.827 -19.776 1.00 90.81 96 ASP A N 1
ATOM 760 C CA . ASP A 1 96 ? 22.403 4.590 -21.022 1.00 90.81 96 ASP A CA 1
ATOM 761 C C . ASP A 1 96 ? 20.976 5.058 -21.362 1.00 90.81 96 ASP A C 1
ATOM 763 O O . ASP A 1 96 ? 19.975 4.610 -20.791 1.00 90.81 96 ASP A O 1
ATOM 767 N N . LEU A 1 97 ? 20.872 6.005 -22.297 1.00 88.44 97 LEU A N 1
ATOM 768 C CA . LEU A 1 97 ? 19.593 6.600 -22.688 1.00 88.44 97 LEU A CA 1
ATOM 769 C C . LEU A 1 97 ? 18.584 5.559 -23.238 1.00 88.44 97 LEU A C 1
ATOM 771 O O . LEU A 1 97 ? 17.404 5.623 -22.866 1.00 88.44 97 LEU A O 1
ATOM 775 N N . PRO A 1 98 ? 18.985 4.586 -24.089 1.00 89.94 98 PRO A N 1
ATOM 776 C CA . PRO A 1 98 ? 18.082 3.531 -24.555 1.00 89.94 98 PRO A CA 1
ATOM 777 C C . PRO A 1 98 ? 17.538 2.637 -23.430 1.00 89.94 98 PRO A C 1
ATOM 779 O O . PRO A 1 98 ? 16.323 2.412 -23.364 1.00 89.94 98 PRO A O 1
ATOM 782 N N . ASN A 1 99 ? 18.397 2.170 -22.521 1.00 84.12 99 ASN A N 1
ATOM 783 C CA . ASN A 1 99 ? 18.003 1.315 -21.404 1.00 84.12 99 ASN A CA 1
ATOM 784 C C . ASN A 1 99 ? 17.131 2.084 -20.408 1.00 84.12 99 ASN A C 1
ATOM 786 O O . ASN A 1 99 ? 16.110 1.552 -19.961 1.00 84.12 99 ASN A O 1
ATOM 790 N N . ALA A 1 100 ? 17.446 3.355 -20.136 1.00 84.38 100 ALA A N 1
ATOM 791 C CA . ALA A 1 100 ? 16.614 4.237 -19.318 1.00 84.38 100 ALA A CA 1
ATOM 792 C C . ALA A 1 100 ? 15.206 4.395 -19.917 1.00 84.38 100 ALA A C 1
ATOM 794 O O . ALA A 1 100 ? 14.202 4.231 -19.222 1.00 84.38 100 ALA A O 1
ATOM 795 N N . SER A 1 101 ? 15.110 4.633 -21.230 1.00 86.00 101 SER A N 1
ATOM 796 C CA . SER A 1 101 ? 13.829 4.723 -21.945 1.00 86.00 101 SER A CA 1
ATOM 797 C C . SER A 1 101 ? 13.012 3.428 -21.851 1.00 86.00 101 SER A C 1
ATOM 799 O O . SER A 1 101 ? 11.786 3.462 -21.703 1.00 86.00 101 SER A O 1
ATOM 801 N N . GLN A 1 102 ? 13.670 2.266 -21.901 1.00 84.25 102 GLN A N 1
ATOM 802 C CA . GLN A 1 102 ? 13.010 0.971 -21.740 1.00 84.25 102 GLN A CA 1
ATOM 803 C C . GLN A 1 102 ? 12.541 0.725 -20.297 1.00 84.25 102 GLN A C 1
ATOM 805 O O . GLN A 1 102 ? 11.411 0.275 -20.103 1.00 84.25 102 GLN A O 1
ATOM 810 N N . LEU A 1 103 ? 13.358 1.066 -19.298 1.00 80.88 103 LEU A N 1
ATOM 811 C CA . LEU A 1 103 ? 13.016 0.988 -17.874 1.00 80.88 103 LEU A CA 1
ATOM 812 C C . LEU A 1 103 ? 11.829 1.891 -17.521 1.00 80.88 103 LEU A C 1
ATOM 814 O O . LEU A 1 103 ? 10.881 1.443 -16.890 1.00 80.88 103 LEU A O 1
ATOM 818 N N . LEU A 1 104 ? 11.792 3.133 -17.998 1.00 81.12 104 LEU A N 1
ATOM 819 C CA . LEU A 1 104 ? 10.670 4.038 -17.722 1.00 81.12 104 LEU A CA 1
ATOM 820 C C . LEU A 1 104 ? 9.337 3.531 -18.305 1.00 81.12 104 LEU A C 1
ATOM 822 O O . LEU A 1 104 ? 8.270 3.783 -17.742 1.00 81.12 104 LEU A O 1
ATOM 826 N N . LYS A 1 105 ? 9.369 2.750 -19.396 1.00 79.06 105 LYS A N 1
ATOM 827 C CA . LYS A 1 105 ? 8.163 2.107 -19.952 1.00 79.06 105 LYS A CA 1
ATOM 828 C C . LYS A 1 105 ? 7.597 1.016 -19.038 1.00 79.06 105 LYS A C 1
ATOM 830 O O . LYS A 1 105 ? 6.391 0.759 -19.116 1.00 79.06 105 LYS A O 1
ATOM 835 N N . THR A 1 106 ? 8.414 0.391 -18.184 1.00 70.81 106 THR A N 1
ATOM 836 C CA . THR A 1 106 ? 7.949 -0.626 -17.224 1.00 70.81 106 THR A CA 1
ATOM 837 C C . THR A 1 106 ? 7.229 0.001 -16.025 1.00 70.81 106 THR A C 1
ATOM 839 O O . THR A 1 106 ? 6.304 -0.614 -15.498 1.00 70.81 106 THR A O 1
ATOM 842 N N . ILE A 1 107 ? 7.506 1.274 -15.700 1.00 66.12 107 ILE A N 1
ATOM 843 C CA . ILE A 1 107 ? 6.796 2.089 -14.688 1.00 66.12 107 ILE A CA 1
ATOM 844 C C . ILE A 1 107 ? 5.388 2.517 -15.163 1.00 66.12 107 ILE A C 1
ATOM 846 O O . ILE A 1 107 ? 4.802 3.484 -14.681 1.00 66.12 107 ILE A O 1
ATOM 850 N N . ARG A 1 108 ? 4.745 1.813 -16.104 1.00 63.88 108 ARG A N 1
ATOM 851 C CA . ARG A 1 108 ? 3.321 2.039 -16.431 1.00 63.88 108 ARG A CA 1
ATOM 852 C C . ARG A 1 108 ? 2.407 1.480 -15.323 1.00 63.88 108 ARG A C 1
ATOM 854 O O . ARG A 1 108 ? 1.547 0.629 -15.565 1.00 63.88 108 ARG A O 1
ATOM 861 N N . ILE A 1 109 ? 2.566 2.037 -14.119 1.00 57.16 109 ILE A N 1
ATOM 862 C CA . ILE A 1 109 ? 1.942 1.686 -12.835 1.00 57.16 109 ILE A CA 1
ATOM 863 C C . ILE A 1 109 ? 0.426 1.490 -12.990 1.00 57.16 109 ILE A C 1
ATOM 865 O O . ILE A 1 109 ? -0.135 0.500 -12.527 1.00 57.16 109 ILE A O 1
ATOM 869 N N . ARG A 1 110 ? -0.250 2.363 -13.749 1.00 53.16 110 ARG A N 1
ATOM 870 C CA . ARG A 1 110 ? -1.720 2.374 -13.836 1.00 53.16 110 ARG A CA 1
ATOM 871 C C . ARG A 1 110 ? -2.344 1.156 -14.537 1.00 53.16 110 ARG A C 1
ATOM 873 O O . ARG A 1 110 ? -3.432 0.737 -14.151 1.00 53.16 110 ARG A O 1
ATOM 880 N N . LYS A 1 111 ? -1.721 0.599 -15.588 1.00 56.38 111 LYS A N 1
ATOM 881 C CA . LYS A 1 111 ? -2.301 -0.549 -16.330 1.00 56.38 111 LYS A CA 1
ATOM 882 C C . LYS A 1 111 ? -1.909 -1.894 -15.723 1.00 56.38 111 LYS A C 1
ATOM 884 O O . LYS A 1 111 ? -2.683 -2.842 -15.837 1.00 56.38 111 LYS A O 1
ATOM 889 N N . GLN A 1 112 ? -0.729 -1.973 -15.114 1.00 61.12 112 GLN A N 1
ATOM 890 C CA . GLN A 1 112 ? -0.235 -3.203 -14.504 1.00 61.12 112 GLN A CA 1
ATOM 891 C C . GLN A 1 112 ? -0.931 -3.456 -13.163 1.00 61.12 112 GLN A C 1
ATOM 893 O O . GLN A 1 112 ? -1.460 -4.541 -12.954 1.00 61.12 112 GLN A O 1
ATOM 898 N N . TYR A 1 113 ? -1.048 -2.433 -12.311 1.00 61.12 113 TYR A N 1
ATOM 899 C CA . TYR A 1 113 ? -1.610 -2.594 -10.971 1.00 61.12 113 TYR A CA 1
ATOM 900 C C . TYR A 1 113 ? -3.096 -3.000 -10.987 1.00 61.12 113 TYR A C 1
ATOM 902 O O . TYR A 1 113 ? -3.510 -3.882 -10.244 1.00 61.12 113 TYR A O 1
ATOM 910 N N . ARG A 1 114 ? -3.891 -2.482 -11.939 1.00 61.72 114 ARG A N 1
ATOM 911 C CA . ARG A 1 114 ? -5.292 -2.914 -12.128 1.00 61.72 114 ARG A CA 1
ATOM 912 C C . ARG A 1 114 ? -5.429 -4.402 -12.483 1.00 61.72 114 ARG A C 1
ATOM 914 O O . ARG A 1 114 ? -6.450 -4.996 -12.165 1.00 61.72 114 ARG A O 1
ATOM 921 N N . ARG A 1 115 ? -4.432 -4.994 -13.155 1.00 59.78 115 ARG A N 1
ATOM 922 C CA . ARG A 1 115 ? -4.401 -6.435 -13.472 1.00 59.78 115 ARG A CA 1
ATOM 923 C C . ARG A 1 115 ? -3.853 -7.265 -12.314 1.00 59.78 115 ARG A C 1
ATOM 925 O O . ARG A 1 115 ? -4.292 -8.389 -12.121 1.00 59.78 115 ARG A O 1
ATOM 932 N N . SER A 1 116 ? -2.920 -6.702 -11.552 1.00 67.94 116 SER A N 1
ATOM 933 C CA . SER A 1 116 ? -2.292 -7.355 -10.402 1.00 67.94 116 SER A CA 1
ATOM 934 C C . SER A 1 116 ? -3.103 -7.259 -9.110 1.00 67.94 116 SER A C 1
ATOM 936 O O . SER A 1 116 ? -2.759 -7.941 -8.153 1.00 67.94 116 SER A O 1
ATOM 938 N N . PHE A 1 117 ? -4.183 -6.471 -9.075 1.00 77.31 117 PHE A N 1
ATOM 939 C CA . PHE A 1 117 ? -4.981 -6.255 -7.864 1.00 77.31 117 PHE A CA 1
ATOM 940 C C . PHE A 1 117 ? -5.471 -7.565 -7.229 1.00 77.31 117 PHE A C 1
ATOM 942 O O . PHE A 1 117 ? -5.428 -7.710 -6.015 1.00 77.31 117 PHE A O 1
ATOM 949 N N . SER A 1 118 ? -5.835 -8.570 -8.034 1.00 80.81 118 SER A N 1
ATOM 950 C CA . SER A 1 118 ? -6.188 -9.903 -7.525 1.00 80.81 118 SER A CA 1
ATOM 951 C C . SER A 1 118 ? -5.040 -10.572 -6.760 1.00 80.81 118 SER A C 1
ATOM 953 O O . SER A 1 118 ? -5.282 -11.189 -5.730 1.00 80.81 118 SER A O 1
ATOM 955 N N . SER A 1 119 ? -3.792 -10.417 -7.220 1.00 80.00 119 SER A N 1
ATOM 956 C CA . SER A 1 119 ? -2.608 -10.916 -6.507 1.00 80.00 119 SER A CA 1
ATOM 957 C C . SER A 1 119 ? -2.379 -10.154 -5.205 1.00 80.00 119 SER A C 1
ATOM 959 O O . SER A 1 119 ? -2.061 -10.785 -4.206 1.00 80.00 119 SER A O 1
ATOM 961 N N . THR A 1 120 ? -2.564 -8.828 -5.199 1.00 82.31 120 THR A N 1
ATOM 962 C CA . THR A 1 120 ? -2.476 -8.010 -3.977 1.00 82.31 120 THR A CA 1
ATOM 963 C C . THR A 1 120 ? -3.506 -8.471 -2.946 1.00 82.31 120 THR A C 1
ATOM 965 O O . THR A 1 120 ? -3.159 -8.641 -1.784 1.00 82.31 120 THR A O 1
ATOM 968 N N . ILE A 1 121 ? -4.747 -8.748 -3.362 1.00 83.44 121 ILE A N 1
ATOM 969 C CA . ILE A 1 121 ? -5.787 -9.268 -2.463 1.00 83.44 121 ILE A CA 1
ATOM 970 C C . ILE A 1 121 ? -5.410 -10.640 -1.899 1.00 83.44 121 ILE A C 1
ATOM 972 O O . ILE A 1 121 ? -5.584 -10.852 -0.706 1.00 83.44 121 ILE A O 1
ATOM 976 N N . ILE A 1 122 ? -4.891 -11.565 -2.712 1.00 83.75 122 ILE A N 1
ATOM 977 C CA . ILE A 1 122 ? -4.468 -12.892 -2.229 1.00 83.75 122 ILE A CA 1
ATOM 978 C C . ILE A 1 122 ? -3.382 -12.750 -1.158 1.00 83.75 122 ILE A C 1
ATOM 980 O O . ILE A 1 122 ? -3.536 -13.277 -0.061 1.00 83.75 122 ILE A O 1
ATOM 984 N N . THR A 1 123 ? -2.342 -11.964 -1.435 1.00 81.62 123 THR A N 1
ATOM 985 C CA . THR A 1 123 ? -1.262 -11.713 -0.475 1.00 81.62 123 THR A CA 1
ATOM 986 C C . THR A 1 123 ? -1.766 -11.009 0.785 1.00 81.62 123 THR A C 1
ATOM 988 O O . THR A 1 123 ? -1.377 -11.375 1.889 1.00 81.62 123 THR A O 1
ATOM 991 N N . ALA A 1 124 ? -2.683 -10.048 0.655 1.00 84.00 124 ALA A N 1
ATOM 992 C CA . ALA A 1 124 ? -3.303 -9.404 1.807 1.00 84.00 124 ALA A CA 1
ATOM 993 C C . ALA A 1 124 ? -4.102 -10.400 2.662 1.00 84.00 124 ALA A C 1
ATOM 995 O O . ALA A 1 124 ? -4.041 -10.320 3.882 1.00 84.00 124 ALA A O 1
ATOM 996 N N . LYS A 1 125 ? -4.819 -11.359 2.056 1.00 84.56 125 LYS A N 1
ATOM 997 C CA . LYS A 1 125 ? -5.554 -12.407 2.790 1.00 84.56 125 LYS A CA 1
ATOM 998 C C . LYS A 1 125 ? -4.627 -13.335 3.570 1.00 84.56 125 LYS A C 1
ATOM 1000 O O . LYS A 1 125 ? -4.945 -13.694 4.700 1.00 84.56 125 LYS A O 1
ATOM 1005 N N . GLU A 1 126 ? -3.500 -13.711 2.973 1.00 83.12 126 GLU A N 1
ATOM 1006 C CA . GLU A 1 126 ? -2.461 -14.506 3.637 1.00 83.12 126 GLU A CA 1
ATOM 1007 C C . GLU A 1 126 ? -1.884 -13.748 4.840 1.00 83.12 126 GLU A C 1
ATOM 1009 O O . GLU A 1 126 ? -1.812 -14.300 5.934 1.00 83.12 126 GLU A O 1
ATOM 1014 N N . ILE A 1 127 ? -1.564 -12.459 4.670 1.00 78.88 127 ILE A N 1
ATOM 1015 C CA . ILE A 1 127 ? -1.084 -11.590 5.756 1.00 78.88 127 ILE A CA 1
ATOM 1016 C C . ILE A 1 127 ? -2.141 -11.438 6.854 1.00 78.88 127 ILE A C 1
ATOM 1018 O O . ILE A 1 127 ? -1.820 -11.569 8.029 1.00 78.88 127 ILE A O 1
ATOM 1022 N N . ALA A 1 128 ? -3.399 -11.194 6.486 1.00 82.88 128 ALA A N 1
ATOM 1023 C CA . ALA A 1 128 ? -4.495 -11.039 7.437 1.00 82.88 128 ALA A CA 1
ATOM 1024 C C . ALA A 1 128 ? -4.716 -12.314 8.260 1.00 82.88 128 ALA A C 1
ATOM 1026 O O . ALA A 1 128 ? -4.901 -12.236 9.467 1.00 82.88 128 ALA A O 1
ATOM 1027 N N . SER A 1 129 ? -4.596 -13.485 7.629 1.00 82.25 129 SER A N 1
ATOM 1028 C CA . SER A 1 129 ? -4.700 -14.777 8.316 1.00 82.25 129 SER A CA 1
ATOM 1029 C C . SER A 1 129 ? -3.570 -14.982 9.331 1.00 82.25 129 SER A C 1
ATOM 1031 O O . SER A 1 129 ? -3.813 -15.518 10.405 1.00 82.25 129 SER A O 1
ATOM 1033 N N . LEU A 1 130 ? -2.349 -14.532 9.018 1.00 77.81 130 LEU A N 1
ATOM 1034 C CA . LEU A 1 130 ? -1.210 -14.564 9.947 1.00 77.81 130 LEU A CA 1
ATOM 1035 C C . LEU A 1 130 ? -1.338 -13.543 11.085 1.00 77.81 130 LEU A C 1
ATOM 1037 O O . LEU A 1 130 ? -0.847 -13.793 12.178 1.00 77.81 130 LEU A O 1
ATOM 1041 N N . ALA A 1 131 ? -1.972 -12.402 10.824 1.00 73.44 131 ALA A N 1
ATOM 1042 C CA . ALA A 1 131 ? -2.206 -11.346 11.804 1.00 73.44 131 ALA A CA 1
ATOM 1043 C C . ALA A 1 131 ? -3.501 -11.543 12.617 1.00 73.44 131 ALA A C 1
ATOM 1045 O O . ALA A 1 131 ? -3.882 -10.641 13.353 1.00 73.44 131 ALA A O 1
ATOM 1046 N N . GLU A 1 132 ? -4.193 -12.678 12.453 1.00 80.12 132 GLU A N 1
ATOM 1047 C CA . GLU A 1 132 ? -5.498 -12.973 13.071 1.00 80.12 132 GLU A CA 1
ATOM 1048 C C . GLU A 1 132 ? -6.588 -11.917 12.768 1.00 80.12 132 GLU A C 1
ATOM 1050 O O . GLU A 1 132 ? -7.561 -11.754 13.503 1.00 80.12 132 GLU A O 1
ATOM 1055 N N . ILE A 1 133 ? -6.462 -11.221 11.633 1.00 80.38 133 ILE A N 1
ATOM 1056 C CA . ILE A 1 133 ? -7.403 -10.204 11.153 1.00 80.38 133 ILE A CA 1
ATOM 1057 C 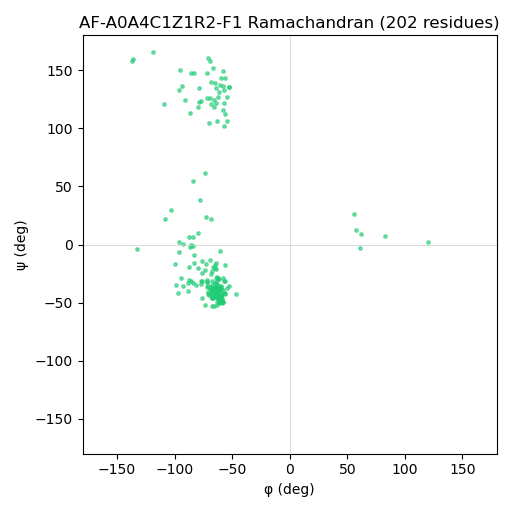C . ILE A 1 133 ? -8.383 -10.839 10.166 1.00 80.38 133 ILE A C 1
ATOM 1059 O O . ILE A 1 133 ? -7.997 -11.535 9.225 1.00 80.38 133 ILE A O 1
ATOM 1063 N N . ASN A 1 134 ? -9.676 -10.555 10.338 1.00 82.88 134 ASN A N 1
ATOM 1064 C CA . ASN A 1 134 ? -10.722 -11.068 9.457 1.00 82.88 134 ASN A CA 1
ATOM 1065 C C . ASN A 1 134 ? -10.588 -10.489 8.027 1.00 82.88 134 ASN A C 1
ATOM 1067 O O . ASN A 1 134 ? -10.728 -9.277 7.851 1.00 82.88 134 ASN A O 1
ATOM 1071 N N . PRO A 1 135 ? -10.366 -11.312 6.980 1.00 81.56 135 PRO A N 1
ATOM 1072 C CA . PRO A 1 135 ? -10.060 -10.837 5.631 1.00 81.56 135 PRO A CA 1
ATOM 1073 C C . PRO A 1 135 ? -11.315 -10.486 4.811 1.00 81.56 135 PRO A C 1
ATOM 1075 O O . PRO A 1 135 ? -11.531 -11.002 3.706 1.00 81.56 135 PRO A O 1
ATOM 1078 N N . VAL A 1 136 ? -12.166 -9.617 5.352 1.00 82.81 136 VAL A N 1
ATOM 1079 C CA . VAL A 1 136 ? -13.403 -9.164 4.705 1.00 82.81 136 VAL A CA 1
ATOM 1080 C C . VAL A 1 136 ? -13.238 -7.713 4.279 1.00 82.81 136 VAL A C 1
ATOM 1082 O O . VAL A 1 136 ? -13.018 -6.845 5.112 1.00 82.81 136 VAL A O 1
ATOM 1085 N N . LEU A 1 137 ? -13.372 -7.449 2.976 1.00 73.44 137 LEU A N 1
ATOM 1086 C CA . LEU A 1 137 ? -13.568 -6.083 2.487 1.00 73.44 137 LEU A CA 1
ATOM 1087 C C . LEU A 1 137 ? -15.016 -5.690 2.746 1.00 73.44 137 LEU A C 1
ATOM 1089 O O . LEU A 1 137 ? -15.930 -6.370 2.265 1.00 73.44 137 LEU A O 1
ATOM 1093 N N . ARG A 1 138 ? -15.236 -4.590 3.462 1.00 64.88 138 ARG A N 1
ATOM 1094 C CA . ARG A 1 138 ? -16.578 -4.032 3.628 1.00 64.88 138 ARG A CA 1
ATOM 1095 C C . ARG A 1 138 ? -17.126 -3.617 2.258 1.00 64.88 138 ARG A C 1
ATOM 1097 O O . ARG A 1 138 ? -16.491 -2.895 1.492 1.00 64.88 138 ARG A O 1
ATOM 1104 N N . GLN A 1 139 ? -18.319 -4.108 1.918 1.00 51.34 139 GLN A N 1
ATOM 1105 C CA . GLN A 1 139 ? -18.963 -3.854 0.619 1.00 51.34 139 GLN A CA 1
ATOM 1106 C C . GLN A 1 139 ? -19.324 -2.378 0.393 1.00 51.34 139 GLN A C 1
ATOM 1108 O O . GLN A 1 139 ? -19.414 -1.960 -0.762 1.00 51.34 139 GLN A O 1
ATOM 1113 N N . SER A 1 140 ? -19.433 -1.576 1.458 1.00 49.53 140 SER A N 1
ATOM 1114 C CA . SER A 1 140 ? -19.668 -0.126 1.386 1.00 49.53 140 SER A CA 1
ATOM 1115 C C . SER A 1 140 ? -18.658 0.599 0.487 1.00 49.53 140 SER A C 1
ATOM 1117 O O . SER A 1 140 ? -19.035 1.484 -0.280 1.00 49.53 140 SER A O 1
ATOM 1119 N N . ASP A 1 141 ? -17.401 0.151 0.477 1.00 47.19 141 ASP A N 1
ATOM 1120 C CA . ASP A 1 141 ? -16.306 0.813 -0.247 1.00 47.19 141 ASP A CA 1
ATOM 1121 C C . ASP A 1 141 ? -16.253 0.415 -1.738 1.00 47.19 141 ASP A C 1
ATOM 1123 O O . ASP A 1 141 ? -15.609 1.071 -2.570 1.00 47.19 141 ASP A O 1
ATOM 1127 N N . LEU A 1 142 ? -16.948 -0.672 -2.099 1.00 45.59 142 LEU A N 1
ATOM 1128 C CA . LEU A 1 142 ? -17.162 -1.111 -3.480 1.00 45.59 142 LEU A CA 1
ATOM 1129 C C . LEU A 1 142 ? -18.415 -0.459 -4.082 1.00 45.59 142 LEU A C 1
ATOM 1131 O O . LEU A 1 142 ? -18.418 -0.137 -5.273 1.00 45.59 142 LEU A O 1
ATOM 1135 N N . GLU A 1 143 ? -19.443 -0.207 -3.270 1.00 45.06 143 GLU A N 1
ATOM 1136 C CA . GLU A 1 143 ? -20.694 0.423 -3.701 1.00 45.06 143 GLU A CA 1
ATOM 1137 C C . GLU A 1 143 ? -20.576 1.944 -3.895 1.00 45.06 143 GLU A C 1
ATOM 1139 O O . GLU A 1 143 ? -21.193 2.488 -4.816 1.00 45.06 143 GLU A O 1
ATOM 1144 N N . GLU A 1 144 ? -19.719 2.642 -3.137 1.00 45.22 144 GLU A N 1
ATOM 1145 C CA . GLU A 1 144 ? -19.475 4.085 -3.336 1.00 45.22 144 GLU A CA 1
ATOM 1146 C C . GLU A 1 144 ? -18.719 4.417 -4.634 1.00 45.22 144 GLU A C 1
ATOM 1148 O O . GLU A 1 144 ? -18.738 5.556 -5.111 1.00 45.22 144 GLU A O 1
ATOM 1153 N N . ARG A 1 145 ? -18.125 3.409 -5.285 1.00 51.00 145 ARG A N 1
ATOM 1154 C CA . ARG A 1 145 ? -17.635 3.499 -6.668 1.00 51.00 145 ARG A CA 1
ATOM 1155 C C . ARG A 1 145 ? -18.561 2.816 -7.668 1.00 51.00 145 ARG A C 1
ATOM 1157 O O . ARG A 1 145 ? -18.104 2.413 -8.740 1.00 51.00 145 ARG A O 1
ATOM 1164 N N . ASN A 1 146 ? -19.867 2.770 -7.400 1.00 55.81 146 ASN A N 1
ATOM 1165 C CA . ASN A 1 146 ? -20.845 2.592 -8.466 1.00 55.81 146 ASN A CA 1
ATOM 1166 C C . ASN A 1 146 ? -20.646 3.721 -9.479 1.00 55.81 146 ASN A C 1
ATOM 1168 O O . ASN A 1 146 ? -21.005 4.878 -9.247 1.00 55.81 146 ASN A O 1
ATOM 1172 N N . ALA A 1 147 ? -19.997 3.389 -10.599 1.00 59.75 147 ALA A N 1
ATOM 1173 C CA . ALA A 1 147 ? -19.785 4.307 -11.699 1.00 59.75 147 ALA A CA 1
ATOM 1174 C C . ALA A 1 147 ? -21.154 4.848 -12.104 1.00 59.75 147 ALA A C 1
ATOM 1176 O O . ALA A 1 147 ? -21.954 4.126 -12.691 1.00 59.75 147 ALA A O 1
ATOM 1177 N N . ARG A 1 148 ? -21.443 6.107 -11.763 1.00 70.31 148 ARG A N 1
ATOM 1178 C CA . ARG A 1 148 ? -22.670 6.735 -12.234 1.00 70.31 148 ARG A CA 1
ATOM 1179 C C . ARG A 1 148 ? -22.559 6.872 -13.740 1.00 70.31 148 ARG A C 1
ATOM 1181 O O . ARG A 1 148 ? -21.601 7.455 -14.254 1.00 70.31 148 ARG A O 1
ATOM 1188 N N . CYS A 1 149 ? -23.525 6.321 -14.455 1.00 75.56 149 CYS A N 1
ATOM 1189 C CA . CYS A 1 149 ? -23.578 6.419 -15.894 1.00 75.56 149 CYS A CA 1
ATOM 1190 C C . CYS A 1 149 ? -23.607 7.897 -16.286 1.00 75.56 149 CYS A C 1
ATOM 1192 O O . CYS A 1 149 ? -24.576 8.594 -16.016 1.00 75.56 149 CYS A O 1
ATOM 1194 N N . VAL A 1 150 ? -22.589 8.395 -16.983 1.00 73.69 150 VAL A N 1
ATOM 1195 C CA . VAL A 1 150 ? -22.557 9.806 -17.415 1.00 73.69 150 VAL A CA 1
ATOM 1196 C C . VAL A 1 150 ? -23.682 10.165 -18.399 1.00 73.69 150 VAL A C 1
ATOM 1198 O O . VAL A 1 150 ? -23.966 11.340 -18.605 1.00 73.69 150 VAL A O 1
ATOM 1201 N N . LYS A 1 151 ? -24.345 9.166 -19.005 1.00 74.88 151 LYS A N 1
ATOM 1202 C CA . LYS A 1 151 ? -25.468 9.374 -19.934 1.00 74.88 151 LYS A CA 1
ATOM 1203 C C . LYS A 1 151 ? -26.802 9.608 -19.223 1.00 74.88 151 LYS A C 1
ATOM 1205 O O . LYS A 1 151 ? -27.626 10.341 -19.765 1.00 74.88 151 LYS A O 1
ATOM 1210 N N . CYS A 1 152 ? -27.038 8.964 -18.076 1.00 79.75 152 CYS A N 1
ATOM 1211 C CA . CYS A 1 152 ? -28.338 8.964 -17.384 1.00 79.75 152 CYS A CA 1
ATOM 1212 C C . CYS A 1 152 ? -28.264 9.240 -15.873 1.00 79.75 152 CYS A C 1
ATOM 1214 O O . CYS A 1 152 ? -29.299 9.324 -15.226 1.00 79.75 152 CYS A O 1
ATOM 1216 N N . LEU A 1 153 ? -27.060 9.366 -15.315 1.00 73.38 153 LEU A N 1
ATOM 1217 C CA . LEU A 1 153 ? -26.750 9.484 -13.885 1.00 73.38 153 LEU A CA 1
ATOM 1218 C C . LEU A 1 153 ? -27.170 8.280 -13.017 1.00 73.38 153 LEU A C 1
ATOM 1220 O O . LEU A 1 153 ? -27.058 8.351 -11.797 1.00 73.38 153 LEU A O 1
ATOM 1224 N N . GLY A 1 154 ? -27.593 7.167 -13.627 1.00 75.12 154 GLY A N 1
ATOM 1225 C CA . GLY A 1 154 ? -27.932 5.923 -12.929 1.00 75.12 154 GLY A CA 1
ATOM 1226 C C . GLY A 1 154 ? -26.710 5.191 -12.366 1.00 75.12 154 GLY A C 1
ATOM 1227 O O . GLY A 1 154 ? -25.589 5.395 -12.823 1.00 75.12 154 GLY A O 1
ATOM 1228 N N . ASN A 1 155 ? -26.925 4.305 -11.398 1.00 73.44 155 ASN A N 1
ATOM 1229 C CA . ASN A 1 155 ? -25.912 3.525 -10.672 1.00 73.44 155 ASN A CA 1
ATOM 1230 C C . ASN A 1 155 ? -25.355 2.314 -11.458 1.00 73.44 155 ASN A C 1
ATOM 1232 O O . ASN A 1 155 ? -25.111 1.258 -10.886 1.00 73.44 155 ASN A O 1
ATOM 1236 N N . HIS A 1 156 ? -25.149 2.459 -12.768 1.00 79.19 156 HIS A N 1
ATOM 1237 C CA . HIS A 1 156 ? -24.629 1.414 -13.657 1.00 79.19 156 HIS A CA 1
ATOM 1238 C C . HIS A 1 156 ? 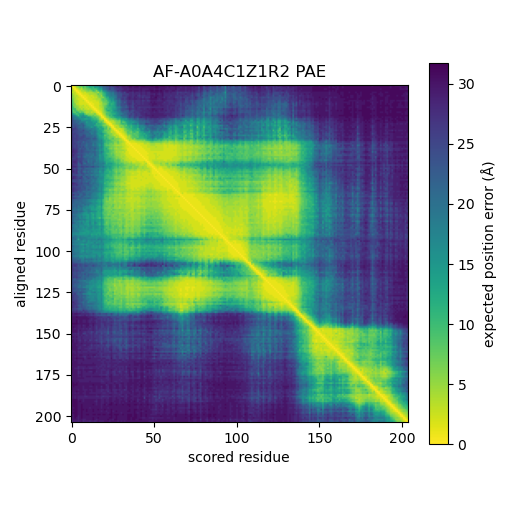-23.564 1.964 -14.615 1.00 79.19 156 HIS A C 1
ATOM 1240 O O . HIS A 1 156 ? -23.515 3.158 -14.912 1.00 79.19 156 HIS A O 1
ATOM 1246 N N . GLY A 1 157 ? -22.729 1.083 -15.171 1.00 74.25 157 GLY A N 1
ATOM 1247 C CA . GLY A 1 157 ? -21.717 1.465 -16.161 1.00 74.25 157 GLY A CA 1
ATOM 1248 C C . GLY A 1 157 ? -22.305 1.887 -17.517 1.00 74.25 157 GLY A C 1
ATOM 1249 O O . GLY A 1 157 ? -23.394 1.474 -17.901 1.00 74.25 157 GLY A O 1
ATOM 1250 N N . ILE A 1 158 ? -21.553 2.663 -18.310 1.00 72.94 158 ILE A N 1
ATOM 1251 C CA . ILE A 1 158 ? -22.006 3.205 -19.614 1.00 72.94 158 ILE A CA 1
ATOM 1252 C C . ILE A 1 158 ? -22.466 2.109 -20.597 1.00 72.94 158 ILE A C 1
ATOM 1254 O O . ILE A 1 158 ? -23.345 2.359 -21.422 1.00 72.94 158 ILE A O 1
ATOM 1258 N N . THR A 1 159 ? -21.875 0.914 -20.521 1.00 75.25 159 THR A N 1
ATOM 1259 C CA . THR A 1 159 ? -22.180 -0.239 -21.386 1.00 75.25 159 THR A CA 1
ATOM 1260 C C . THR A 1 159 ? -23.517 -0.904 -21.068 1.00 75.25 159 THR A C 1
ATOM 1262 O O . THR A 1 159 ? -24.080 -1.555 -21.936 1.00 75.25 159 THR A O 1
ATOM 1265 N N . GLN A 1 160 ? -24.032 -0.726 -19.851 1.00 78.19 160 GLN A N 1
ATOM 1266 C CA . GLN A 1 160 ? -25.322 -1.260 -19.400 1.00 78.19 160 GLN A CA 1
ATOM 1267 C C . GLN A 1 1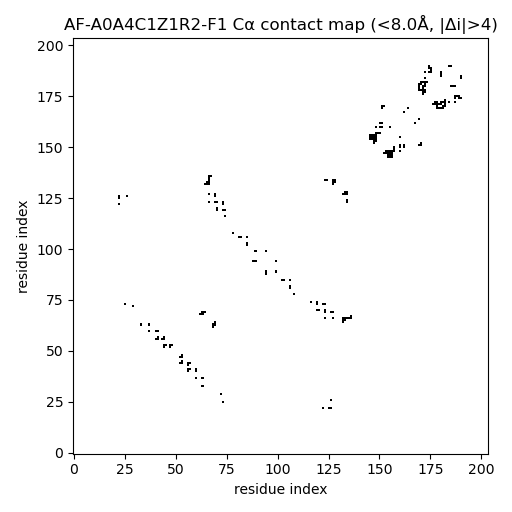60 ? -26.449 -0.225 -19.532 1.00 78.19 160 GLN A C 1
ATOM 1269 O O . GLN A 1 160 ? -27.586 -0.477 -19.148 1.00 78.19 160 GLN A O 1
ATOM 1274 N N . CYS A 1 161 ? -26.137 0.964 -20.052 1.00 80.56 161 CYS A N 1
ATOM 1275 C CA . CYS A 1 161 ? -27.101 2.041 -20.173 1.00 80.56 161 CYS A CA 1
ATOM 1276 C C . CYS A 1 161 ? -27.999 1.841 -21.395 1.00 80.56 161 CYS A C 1
ATOM 1278 O O . CYS A 1 161 ? -27.526 1.896 -22.529 1.00 80.56 161 CYS A O 1
ATOM 1280 N N . THR A 1 162 ? -29.300 1.696 -21.155 1.00 84.50 162 THR A N 1
ATOM 1281 C CA . THR A 1 162 ? -30.334 1.597 -22.196 1.00 84.50 162 THR A CA 1
ATOM 1282 C C . THR A 1 162 ? -30.854 2.956 -22.671 1.00 84.50 162 THR A C 1
ATOM 1284 O O . THR A 1 162 ? -31.666 2.998 -23.591 1.00 84.50 162 THR A O 1
ATOM 1287 N N . ARG A 1 163 ? -30.381 4.073 -22.087 1.00 79.56 163 ARG A N 1
ATOM 1288 C CA . ARG A 1 163 ? -30.854 5.419 -22.442 1.00 79.56 163 ARG A CA 1
ATOM 1289 C C . ARG A 1 163 ? -30.504 5.763 -23.887 1.00 79.56 163 ARG A C 1
ATOM 1291 O O . ARG A 1 163 ? -29.327 5.871 -24.245 1.00 79.56 163 ARG A O 1
ATOM 1298 N N . ASN A 1 164 ? -31.530 6.055 -24.670 1.00 77.69 164 ASN A N 1
ATOM 1299 C CA . ASN A 1 164 ? -31.435 6.632 -25.995 1.00 77.69 164 ASN A CA 1
ATOM 1300 C C . ASN A 1 164 ? -31.494 8.168 -25.903 1.00 77.69 164 ASN A C 1
ATOM 1302 O O . ASN A 1 164 ? -32.429 8.738 -25.348 1.00 77.69 164 ASN A O 1
ATOM 1306 N N . LYS A 1 165 ? -30.490 8.860 -26.454 1.00 70.56 165 LYS A N 1
ATOM 1307 C CA . LYS A 1 165 ? -30.391 10.328 -26.386 1.00 70.56 165 LYS A CA 1
ATOM 1308 C C . LYS A 1 165 ? -31.536 11.040 -27.120 1.00 70.56 165 LYS A C 1
ATOM 1310 O O . LYS A 1 165 ? -31.877 12.148 -26.716 1.00 70.56 165 LYS A O 1
ATOM 1315 N N . ASP A 1 166 ? -32.096 10.407 -28.149 1.00 73.25 166 ASP A N 1
ATOM 1316 C CA . ASP A 1 166 ? -33.039 11.032 -29.080 1.00 73.25 166 ASP A CA 1
ATOM 1317 C C . ASP A 1 166 ? -34.501 10.792 -28.687 1.00 73.25 166 ASP A C 1
ATOM 1319 O O . ASP A 1 166 ? -35.363 11.618 -28.975 1.00 73.25 166 ASP A O 1
ATOM 1323 N N . ARG A 1 167 ? -34.783 9.664 -28.021 1.00 74.81 167 ARG A N 1
ATOM 1324 C CA . ARG A 1 167 ? -36.140 9.287 -27.588 1.00 74.81 167 ARG A CA 1
ATOM 1325 C C . ARG A 1 167 ? -36.406 9.605 -26.124 1.00 74.81 167 ARG A C 1
ATOM 1327 O O . ARG A 1 167 ? -37.522 9.980 -25.777 1.00 74.81 167 ARG A O 1
ATOM 1334 N N . ASP A 1 168 ? -35.390 9.476 -25.275 1.00 75.00 168 ASP A N 1
ATOM 1335 C CA . ASP A 1 168 ? -35.584 9.583 -23.836 1.00 75.00 168 ASP A CA 1
ATOM 1336 C C . ASP A 1 168 ? -35.340 11.008 -23.356 1.00 75.00 168 ASP A C 1
ATOM 1338 O O . ASP A 1 168 ? -34.337 11.653 -23.693 1.00 75.00 168 ASP A O 1
ATOM 1342 N N . GLN A 1 169 ? -36.234 11.471 -22.483 1.00 70.56 169 GLN A N 1
ATOM 1343 C CA . GLN A 1 169 ? -36.134 12.781 -21.857 1.00 70.56 169 GLN A CA 1
ATOM 1344 C C . GLN A 1 169 ? -34.760 12.964 -21.190 1.00 70.56 169 GLN A C 1
ATOM 1346 O O . GLN A 1 169 ? -34.233 12.067 -20.525 1.00 70.56 169 GLN A O 1
ATOM 1351 N N . LEU A 1 170 ? -34.163 14.141 -21.391 1.00 67.25 170 LEU A N 1
ATOM 1352 C CA . LEU A 1 170 ? -32.895 14.501 -20.764 1.00 67.25 170 LEU A CA 1
ATOM 1353 C C . LEU A 1 170 ? -33.022 14.418 -19.233 1.00 67.25 170 LEU A C 1
ATOM 1355 O O . LEU A 1 170 ? -34.025 14.893 -18.687 1.00 67.25 170 LEU A O 1
ATOM 1359 N N . PRO A 1 171 ? -32.019 13.845 -18.539 1.00 69.31 171 PRO A N 1
ATOM 1360 C CA . PRO A 1 171 ? -32.003 13.848 -17.085 1.00 69.31 171 PRO A CA 1
ATOM 1361 C C . PRO A 1 171 ? -32.043 15.286 -16.560 1.00 69.31 171 PRO A C 1
ATOM 1363 O O . PRO A 1 171 ? -31.548 16.213 -17.207 1.00 69.31 171 PRO A O 1
ATOM 1366 N N . ALA A 1 172 ? -32.651 15.465 -15.387 1.00 70.06 172 ALA A N 1
ATOM 1367 C CA . ALA A 1 172 ? -32.702 16.764 -14.734 1.00 70.06 172 ALA A CA 1
ATOM 1368 C C . ALA A 1 172 ? -31.282 17.275 -14.452 1.00 70.06 172 ALA A C 1
ATOM 1370 O O . ALA A 1 172 ? -30.381 16.505 -14.107 1.00 70.06 172 ALA A O 1
ATOM 1371 N N . CYS A 1 173 ? -31.085 18.583 -14.593 1.00 69.81 173 CYS A N 1
ATOM 1372 C CA . CYS A 1 173 ? -29.804 19.199 -14.284 1.00 69.81 173 CYS A CA 1
ATOM 1373 C C . CYS A 1 173 ? -29.487 19.066 -12.794 1.00 69.81 173 CYS A C 1
ATOM 1375 O O . CYS A 1 173 ? -30.330 19.356 -11.949 1.00 69.81 173 CYS A O 1
ATOM 1377 N N . VAL A 1 174 ? -28.251 18.692 -12.459 1.00 70.00 174 VAL A N 1
ATOM 1378 C CA . VAL A 1 174 ? -27.823 18.511 -11.060 1.00 70.00 174 VAL A CA 1
ATOM 1379 C C . VAL A 1 174 ? -27.918 19.820 -10.257 1.00 70.00 174 VAL A C 1
ATOM 1381 O O . VAL A 1 174 ? -28.195 19.784 -9.062 1.00 70.00 174 VAL A O 1
ATOM 1384 N N . LEU A 1 175 ? -27.751 20.978 -10.907 1.00 69.25 175 LEU A N 1
ATOM 1385 C CA . LEU A 1 175 ? -27.731 22.293 -10.249 1.00 69.25 175 LEU A CA 1
ATOM 1386 C C . LEU A 1 175 ? -29.119 22.933 -10.098 1.00 69.25 175 LEU A C 1
ATOM 1388 O O . LEU A 1 175 ? -29.406 23.566 -9.078 1.00 69.25 175 LEU A O 1
ATOM 1392 N N . SER A 1 176 ? -29.983 22.814 -11.111 1.00 70.50 176 SER A N 1
ATOM 1393 C CA . SER A 1 176 ? -31.324 23.418 -11.071 1.00 70.50 176 SER A CA 1
ATOM 1394 C C . SER A 1 176 ? -32.432 22.432 -10.705 1.00 70.50 176 SER A C 1
ATOM 1396 O O . SER A 1 176 ? -33.503 22.873 -10.312 1.00 70.50 176 SER A O 1
ATOM 1398 N N . LYS A 1 177 ? -32.183 21.117 -10.800 1.00 70.44 177 LYS A N 1
ATOM 1399 C CA . LYS A 1 177 ? -33.180 20.032 -10.698 1.00 70.44 177 LYS A CA 1
ATOM 1400 C C . LYS A 1 177 ? -34.329 20.131 -11.715 1.00 70.44 177 LYS A C 1
ATOM 1402 O O . LYS A 1 177 ? -35.299 19.386 -11.624 1.00 70.44 177 LYS A O 1
ATOM 1407 N N . GLU A 1 178 ? -34.195 20.993 -12.719 1.00 66.38 178 GLU A N 1
ATOM 1408 C CA . GLU A 1 178 ? -35.180 21.185 -13.784 1.00 66.38 178 GLU A CA 1
ATOM 1409 C C . GLU A 1 178 ? -34.831 20.347 -15.019 1.00 66.38 178 GLU A C 1
ATOM 1411 O O . GLU A 1 178 ? -33.661 20.066 -15.309 1.00 66.38 178 GLU A O 1
ATOM 1416 N N . LYS A 1 179 ? -35.867 19.949 -15.761 1.00 65.44 179 LYS A N 1
ATOM 1417 C CA . LYS A 1 179 ? -35.756 19.215 -17.028 1.00 65.44 179 LYS A CA 1
ATOM 1418 C C . LYS A 1 179 ? -35.583 20.205 -18.189 1.00 65.44 179 LYS A C 1
ATOM 1420 O O . LYS A 1 179 ? -36.147 21.291 -18.151 1.00 65.44 179 LYS A O 1
ATOM 1425 N N . GLY A 1 180 ? -34.846 19.823 -19.238 1.00 62.53 180 GLY A N 1
ATOM 1426 C CA . GLY A 1 180 ? -34.826 20.569 -20.513 1.00 62.53 180 GLY A CA 1
ATOM 1427 C C . GLY A 1 180 ? -33.476 21.120 -20.985 1.00 62.53 180 GLY A C 1
ATOM 1428 O O . GLY A 1 180 ? -33.424 21.747 -22.038 1.00 62.53 180 GLY A O 1
ATOM 1429 N N . HIS A 1 181 ? -32.374 20.875 -20.271 1.00 65.25 181 HIS A N 1
ATOM 1430 C CA . HIS A 1 181 ? -31.029 21.226 -20.741 1.00 65.25 181 HIS A CA 1
ATOM 1431 C C . HIS A 1 181 ? -30.014 20.111 -20.474 1.00 65.25 181 HIS A C 1
ATOM 1433 O O . HIS A 1 181 ? -30.229 19.226 -19.648 1.00 65.25 181 HIS A O 1
ATOM 1439 N N . THR A 1 182 ? -28.922 20.115 -21.238 1.00 58.62 182 THR A N 1
ATOM 1440 C CA . THR A 1 182 ? -27.882 19.083 -21.183 1.00 58.62 182 THR A CA 1
ATOM 1441 C C . THR A 1 182 ? -27.050 19.179 -19.906 1.00 58.62 182 THR A C 1
ATOM 1443 O O . THR A 1 182 ? -26.761 20.275 -19.430 1.00 58.62 182 THR A O 1
ATOM 1446 N N . ALA A 1 183 ? -26.579 18.030 -19.409 1.00 58.31 183 ALA A N 1
ATOM 1447 C CA . ALA A 1 183 ? -25.698 17.919 -18.239 1.00 58.31 183 ALA A CA 1
ATOM 1448 C C . ALA A 1 183 ? -24.336 18.639 -18.382 1.00 58.31 183 ALA A C 1
ATOM 1450 O O . ALA A 1 183 ? -23.587 18.717 -17.418 1.00 58.31 183 ALA A O 1
ATOM 1451 N N . ASP A 1 184 ? -24.031 19.184 -19.564 1.00 58.62 184 ASP A N 1
ATOM 1452 C CA . ASP A 1 184 ? -22.861 20.028 -19.844 1.00 58.62 184 ASP A CA 1
ATOM 1453 C C . ASP A 1 184 ? -23.043 21.491 -19.383 1.00 58.62 184 ASP A C 1
ATOM 1455 O O . ASP A 1 184 ? -22.281 22.379 -19.747 1.00 58.62 184 ASP A O 1
ATOM 1459 N N . TYR A 1 185 ? -24.107 21.784 -18.624 1.00 63.56 185 TYR A N 1
ATOM 1460 C CA . TYR A 1 185 ? -24.414 23.099 -18.039 1.00 63.56 185 TYR A CA 1
ATOM 1461 C C . TYR A 1 185 ? -24.629 24.249 -19.038 1.00 63.56 185 TYR A C 1
ATOM 1463 O O . TYR A 1 185 ? -25.012 25.349 -18.637 1.00 63.56 185 TYR A O 1
ATOM 1471 N N . LEU A 1 186 ? -24.460 23.998 -20.339 1.00 57.28 186 LEU A N 1
ATOM 1472 C CA . LEU A 1 186 ? -24.803 24.903 -21.424 1.00 57.28 186 LEU A CA 1
ATOM 1473 C C . LEU A 1 186 ? -26.291 25.258 -21.298 1.00 57.28 186 LEU A C 1
ATOM 1475 O O . LEU A 1 186 ? -27.154 24.403 -21.496 1.00 57.28 186 LEU A O 1
ATOM 1479 N N . ARG A 1 187 ? -26.572 26.527 -20.973 1.00 62.75 187 ARG A N 1
ATOM 1480 C CA . ARG A 1 187 ? -27.905 27.115 -20.707 1.00 62.75 187 ARG A CA 1
ATOM 1481 C C . ARG A 1 187 ? -28.476 26.930 -19.292 1.00 62.75 187 ARG A C 1
ATOM 1483 O O . ARG A 1 187 ? -29.611 27.337 -19.067 1.00 62.75 187 ARG A O 1
ATOM 1490 N N . CYS A 1 188 ? -27.727 26.393 -18.326 1.00 72.81 188 CYS A N 1
ATOM 1491 C CA . CYS A 1 188 ? -28.181 26.403 -16.932 1.00 72.81 188 CYS A CA 1
ATOM 1492 C C . CYS A 1 188 ? -27.932 27.792 -16.302 1.00 72.81 188 CYS A C 1
ATOM 1494 O O . CYS A 1 188 ? -26.779 28.223 -16.246 1.00 72.81 188 CYS A O 1
ATOM 1496 N N . PRO A 1 189 ? -28.957 28.486 -15.772 1.00 72.69 189 PRO A N 1
ATOM 1497 C CA . PRO A 1 189 ? -28.785 29.808 -15.155 1.00 72.69 189 PRO A CA 1
ATOM 1498 C C . PRO A 1 189 ? -27.956 29.765 -13.861 1.00 72.69 189 PRO A C 1
ATOM 1500 O O . PRO A 1 189 ? -27.405 30.781 -13.450 1.00 72.69 189 PRO A O 1
ATOM 1503 N N . ARG A 1 190 ? -27.842 28.583 -13.236 1.00 74.06 190 ARG A N 1
ATOM 1504 C CA . ARG A 1 190 ? -27.011 28.325 -12.050 1.00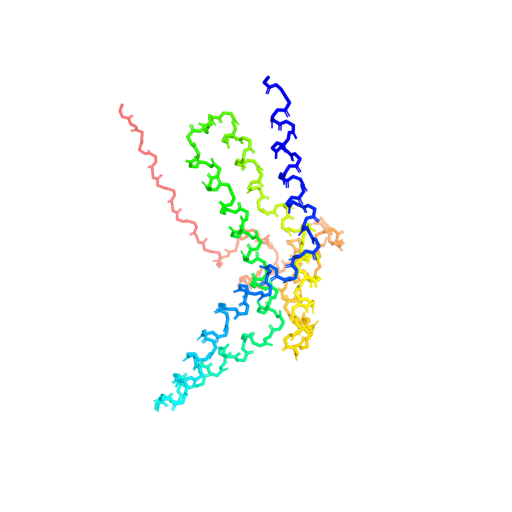 74.06 190 ARG A CA 1
ATOM 1505 C C . ARG A 1 190 ? -25.602 27.820 -12.389 1.00 74.06 190 ARG A C 1
ATOM 1507 O O . ARG A 1 190 ? -24.837 27.530 -11.474 1.00 74.06 190 ARG A O 1
ATOM 1514 N N . ALA A 1 191 ? -25.257 27.666 -13.672 1.00 76.06 191 ALA A N 1
ATOM 1515 C CA . ALA A 1 191 ? -23.919 27.232 -14.061 1.00 76.06 191 ALA A CA 1
ATOM 1516 C C . ALA A 1 191 ? -22.864 28.282 -13.669 1.00 76.06 191 ALA A C 1
ATOM 1518 O O . 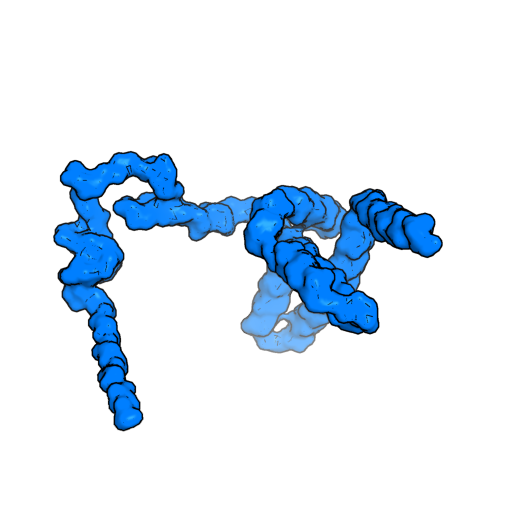ALA A 1 191 ? -23.086 29.475 -13.905 1.00 76.06 191 ALA A O 1
ATOM 1519 N N . PRO A 1 192 ? -21.693 27.869 -13.151 1.00 71.00 192 PRO A N 1
ATOM 1520 C CA . PRO A 1 192 ? -20.566 28.774 -12.967 1.00 71.00 192 PRO A CA 1
ATOM 1521 C C . PRO A 1 192 ? -20.187 29.416 -14.306 1.00 71.00 192 PRO A C 1
ATOM 1523 O O . PRO A 1 192 ? -19.885 28.722 -15.280 1.00 71.00 192 PRO A O 1
ATOM 1526 N N . LYS A 1 193 ? -20.209 30.751 -14.377 1.00 73.31 193 LYS A N 1
ATOM 1527 C CA . LYS A 1 193 ? -19.771 31.468 -15.579 1.00 73.31 193 LYS A CA 1
ATOM 1528 C C . LYS A 1 193 ? -18.260 31.296 -15.719 1.00 73.31 193 LYS A C 1
ATOM 1530 O O . LYS A 1 193 ? -17.512 31.579 -14.786 1.00 73.31 193 LYS A O 1
ATOM 1535 N N . LYS A 1 194 ? -17.811 30.817 -16.880 1.00 64.44 194 LYS A N 1
ATOM 1536 C CA . LYS A 1 194 ? -16.383 30.675 -17.184 1.00 64.44 194 LYS A CA 1
ATOM 1537 C C . LYS A 1 194 ? -15.737 32.063 -17.135 1.00 64.44 194 LYS A C 1
ATOM 1539 O O . LYS A 1 194 ? -16.277 32.997 -17.729 1.00 64.44 194 LYS A O 1
ATOM 1544 N N . ALA A 1 195 ? -14.615 32.197 -16.428 1.00 62.03 195 ALA A N 1
ATOM 1545 C CA . ALA A 1 195 ? -13.857 33.445 -16.418 1.00 62.03 195 ALA A CA 1
ATOM 1546 C C . ALA A 1 195 ? -13.492 33.843 -17.865 1.00 62.03 195 ALA A C 1
ATOM 1548 O O . ALA A 1 195 ? -13.223 32.946 -18.678 1.00 62.03 195 ALA A O 1
ATOM 1549 N N . PRO A 1 196 ? -13.496 35.145 -18.209 1.00 66.44 196 PRO A N 1
ATOM 1550 C CA . PRO A 1 196 ? -13.049 35.603 -19.518 1.00 66.44 196 PRO A CA 1
ATOM 1551 C C . PRO A 1 196 ? -11.656 35.046 -19.814 1.00 66.44 196 PRO A C 1
ATOM 1553 O O . PRO A 1 196 ? -10.788 35.046 -18.940 1.00 66.44 196 PRO A O 1
ATOM 1556 N N . ALA A 1 197 ? -11.442 34.543 -21.031 1.00 65.38 197 ALA A N 1
ATOM 1557 C CA . ALA A 1 197 ? -10.111 34.112 -21.433 1.00 65.38 197 ALA A CA 1
ATOM 1558 C C . ALA A 1 197 ? -9.152 35.318 -21.360 1.00 65.38 197 ALA A C 1
ATOM 1560 O O . ALA A 1 197 ? -9.544 36.409 -21.786 1.00 65.38 197 ALA A O 1
ATOM 1561 N N . PRO A 1 198 ? -7.923 35.152 -20.836 1.00 65.62 198 PRO A N 1
ATOM 1562 C CA . PRO A 1 198 ? -6.945 36.230 -20.831 1.00 65.62 198 PRO A CA 1
ATOM 1563 C C . PRO A 1 198 ? -6.710 36.698 -22.269 1.00 65.62 198 PRO A C 1
ATOM 1565 O O . PRO A 1 198 ? -6.563 35.877 -23.182 1.00 65.62 198 PRO A O 1
ATOM 1568 N N . ALA A 1 199 ? -6.728 38.018 -22.471 1.00 69.50 199 ALA A N 1
ATOM 1569 C CA . ALA A 1 199 ? -6.500 38.619 -23.775 1.00 69.50 199 ALA A CA 1
ATOM 1570 C C . ALA A 1 199 ? -5.164 38.110 -24.332 1.00 69.50 199 ALA A C 1
ATOM 1572 O O . ALA A 1 199 ? -4.137 38.169 -23.653 1.00 69.50 199 ALA A O 1
ATOM 1573 N N . LYS A 1 200 ? -5.182 37.573 -25.557 1.00 63.66 200 LYS A N 1
ATOM 1574 C CA . LYS A 1 200 ? -3.953 37.190 -26.251 1.00 63.66 200 LYS A CA 1
ATOM 1575 C C . LYS A 1 200 ? -3.143 38.461 -26.481 1.00 63.66 200 LYS A C 1
ATOM 1577 O O . LYS A 1 200 ? -3.504 39.268 -27.330 1.00 63.66 200 LYS A O 1
ATOM 1582 N N . VAL A 1 201 ? -2.066 38.628 -25.724 1.00 64.75 201 VAL A N 1
ATOM 1583 C CA . VAL A 1 201 ? -1.038 39.618 -26.035 1.00 64.75 201 VAL A CA 1
ATOM 1584 C C . VAL A 1 201 ? -0.317 39.104 -27.277 1.00 64.75 201 VAL A C 1
ATOM 1586 O O . VAL A 1 201 ? 0.415 38.118 -27.211 1.00 64.75 201 VAL A O 1
ATOM 1589 N N . THR A 1 202 ? -0.593 39.707 -28.430 1.00 59.56 202 THR A N 1
ATOM 1590 C CA . THR A 1 202 ? 0.219 39.526 -29.638 1.00 59.56 202 THR A CA 1
ATOM 1591 C C . THR A 1 202 ? 1.582 40.177 -29.390 1.00 59.56 202 THR A C 1
ATOM 1593 O O . THR A 1 202 ? 1.604 41.368 -29.076 1.00 59.56 202 THR A O 1
ATOM 1596 N N . PRO A 1 203 ? 2.700 39.434 -29.475 1.00 65.81 203 PRO A N 1
ATOM 1597 C CA . PRO A 1 203 ? 4.029 40.026 -29.362 1.00 65.81 203 PRO A CA 1
ATOM 1598 C C . PRO A 1 203 ? 4.324 40.946 -30.562 1.00 65.81 203 PRO A C 1
ATOM 1600 O O . PRO A 1 203 ? 3.764 40.698 -31.635 1.00 65.81 203 PRO A O 1
ATOM 1603 N N . PRO A 1 204 ? 5.168 41.980 -30.380 1.00 67.00 204 PRO A N 1
ATOM 1604 C CA . PRO A 1 204 ? 5.660 42.827 -31.467 1.00 67.00 204 PRO A CA 1
ATOM 1605 C C . PRO A 1 204 ? 6.572 42.071 -32.441 1.00 67.00 204 PRO A C 1
ATOM 1607 O O . PRO A 1 204 ? 7.231 41.094 -32.010 1.00 67.00 204 PRO A O 1
#

Secondary structure (DSSP, 8-state):
-HHHHHHHHHHHHHHHHGGGGHHHHHHHHHHHHHHHHHHHHHHHHHH---HHHHHHHHHHHHHHTSHHHHHHHHHHHHHHHHHHHHHHHHTSTT--HHHHHHHHHHT-HHHHHHHHHHHHHHHHHHHHHHTT------THHHHTT----TTT--SS-GGG----TTTSPPPPPTTT--SSS-TT-TT-TTSPPPPPPPP-----

Sequence (204 aa):
MGSDIQAHRRIIVKKFAKLAGRVEFLVLPLFALTTPVRDALQNLHEETNDSVAASDLLSLIQNMEQFEFIVTIVAWYDILFQVNIVSKAMQSEMMDLPNASQLLKTIRIRKQYRRSFSSTIITAKEIASLAEINPVLRQSDLEERNARCVKCLGNHGITQCTRNKDRDQLPACVLSKEKGHTADYLRCPRAPKKAPAPAKVTPP